Protein AF-A0A5E4CT84-F1 (afdb_monomer_lite)

Structure (mmCIF, N/CA/C/O backbone):
data_AF-A0A5E4CT84-F1
#
_entry.id   AF-A0A5E4CT84-F1
#
loop_
_atom_site.group_PDB
_atom_site.id
_atom_site.type_symbol
_atom_site.label_atom_id
_atom_site.label_alt_id
_atom_site.label_comp_id
_atom_site.label_asym_id
_atom_site.label_entity_id
_atom_site.label_seq_id
_atom_site.pdbx_PDB_ins_code
_atom_site.Cartn_x
_atom_site.Cartn_y
_atom_site.Cartn_z
_atom_site.occupancy
_atom_site.B_iso_or_equiv
_atom_site.auth_seq_id
_atom_site.auth_comp_id
_atom_site.auth_asym_id
_atom_site.auth_atom_id
_atom_site.pdbx_PDB_model_num
ATOM 1 N N . MET A 1 1 ? 24.741 56.368 -46.068 1.00 37.06 1 MET A N 1
ATOM 2 C CA . MET A 1 1 ? 25.484 55.626 -45.031 1.00 37.06 1 MET A CA 1
ATOM 3 C C . MET A 1 1 ? 24.526 55.387 -43.879 1.00 37.06 1 MET A C 1
ATOM 5 O O . MET A 1 1 ? 24.137 56.349 -43.237 1.00 37.06 1 MET A O 1
ATOM 9 N N . ALA A 1 2 ? 24.065 54.154 -43.694 1.00 32.97 2 ALA A N 1
ATOM 10 C CA . ALA A 1 2 ? 23.293 53.748 -42.524 1.00 32.97 2 ALA A CA 1
ATOM 11 C C . ALA A 1 2 ? 23.782 52.347 -42.152 1.00 32.97 2 ALA A C 1
ATOM 13 O O . ALA A 1 2 ? 23.598 51.405 -42.922 1.00 32.97 2 ALA A O 1
ATOM 14 N N . GLU A 1 3 ? 24.506 52.258 -41.038 1.00 32.47 3 GLU A N 1
ATOM 15 C CA . GLU A 1 3 ? 24.947 50.997 -40.448 1.00 32.47 3 GLU A CA 1
ATOM 16 C C . GLU A 1 3 ? 23.737 50.210 -39.935 1.00 32.47 3 GLU A C 1
ATOM 18 O O . GLU A 1 3 ? 22.874 50.744 -39.237 1.00 32.47 3 GLU A O 1
ATOM 23 N N . GLY A 1 4 ? 23.674 48.930 -40.302 1.00 33.00 4 GLY A N 1
ATOM 24 C CA . GLY A 1 4 ? 22.686 47.986 -39.798 1.00 33.00 4 GLY A CA 1
ATOM 25 C C . GLY A 1 4 ? 23.067 47.483 -38.408 1.00 33.00 4 GLY A C 1
ATOM 26 O O . GLY A 1 4 ? 24.111 46.861 -38.226 1.00 33.00 4 GLY A O 1
ATOM 27 N N . VAL A 1 5 ? 22.185 47.724 -37.440 1.00 38.66 5 VAL A N 1
ATOM 28 C CA . VAL A 1 5 ? 22.191 47.104 -36.107 1.00 38.66 5 VAL A CA 1
ATOM 29 C C . VAL A 1 5 ? 21.893 45.598 -36.248 1.00 38.66 5 VAL A C 1
ATOM 31 O O . VAL A 1 5 ? 20.966 45.242 -36.981 1.00 38.66 5 VAL A O 1
ATOM 34 N N . PRO A 1 6 ? 22.625 44.689 -35.570 1.00 38.59 6 PRO A N 1
ATOM 35 C CA . PRO A 1 6 ? 22.378 43.254 -35.676 1.00 38.59 6 PRO A CA 1
ATOM 36 C C . PRO A 1 6 ? 21.095 42.842 -34.926 1.00 38.59 6 PRO A C 1
ATOM 38 O O . PRO A 1 6 ? 20.733 43.462 -33.920 1.00 38.59 6 PRO A O 1
ATOM 41 N N . PRO A 1 7 ? 20.397 41.781 -35.373 1.00 35.50 7 PRO A N 1
ATOM 42 C CA . PRO A 1 7 ? 19.149 41.348 -34.758 1.00 35.50 7 PRO A CA 1
ATOM 43 C C . PRO A 1 7 ? 19.402 40.793 -33.349 1.00 35.50 7 PRO A C 1
ATOM 45 O O . PRO A 1 7 ? 20.220 39.896 -33.143 1.00 35.50 7 PRO A O 1
ATOM 48 N N . SER A 1 8 ? 18.681 41.331 -32.364 1.00 39.00 8 SER A N 1
ATOM 49 C CA . SER A 1 8 ? 18.708 40.854 -30.977 1.00 39.00 8 SER A CA 1
ATOM 50 C C . SER A 1 8 ? 18.144 39.426 -30.856 1.00 39.00 8 SER A C 1
ATOM 52 O O . SER A 1 8 ? 17.145 39.107 -31.505 1.00 39.00 8 SER A O 1
ATOM 54 N N . PRO A 1 9 ? 18.706 38.566 -29.982 1.00 40.72 9 PRO A N 1
ATOM 55 C CA . PRO A 1 9 ? 18.297 37.172 -29.838 1.00 40.72 9 PRO A CA 1
ATOM 56 C C . PRO A 1 9 ? 17.017 37.076 -28.994 1.00 40.72 9 PRO A C 1
ATOM 58 O O . PRO A 1 9 ? 17.046 36.815 -27.792 1.00 40.72 9 PRO A O 1
ATOM 61 N N . ALA A 1 10 ? 15.862 37.324 -29.609 1.00 39.03 10 ALA A N 1
ATOM 62 C CA . ALA A 1 10 ? 14.562 37.194 -28.947 1.00 39.03 10 ALA A CA 1
ATOM 63 C C . ALA A 1 10 ? 14.101 35.726 -28.801 1.00 39.03 10 ALA A C 1
ATOM 65 O O . ALA A 1 10 ? 13.316 35.425 -27.907 1.00 39.03 10 ALA A O 1
ATOM 66 N N . GLY A 1 11 ? 14.637 34.803 -29.611 1.00 47.38 11 GLY A N 1
ATOM 67 C CA . GLY A 1 11 ? 14.237 33.388 -29.614 1.00 47.38 11 GLY A CA 1
ATOM 68 C C . GLY A 1 11 ? 14.749 32.545 -28.436 1.00 47.38 11 GLY A C 1
ATOM 69 O O . GLY A 1 11 ? 14.118 31.554 -28.083 1.00 47.38 11 GLY A O 1
ATOM 70 N N . SER A 1 12 ? 15.851 32.930 -27.778 1.00 50.84 12 SER A N 1
ATOM 71 C CA . SER A 1 12 ? 16.437 32.116 -26.694 1.00 50.84 12 SER A CA 1
ATOM 72 C C . SER A 1 12 ? 15.731 32.288 -25.346 1.00 50.84 12 SER A C 1
ATOM 74 O O . SER A 1 12 ? 15.688 31.356 -24.546 1.00 50.84 12 SER A O 1
ATOM 76 N N . ARG A 1 13 ? 15.131 33.461 -25.086 1.00 55.38 13 ARG A N 1
ATOM 77 C CA . ARG A 1 13 ? 14.502 33.773 -23.789 1.00 55.38 13 ARG A CA 1
ATOM 78 C C . ARG A 1 13 ? 13.255 32.933 -23.509 1.00 55.38 13 ARG A C 1
ATOM 80 O O . ARG A 1 13 ? 13.101 32.458 -22.388 1.00 55.38 13 ARG A O 1
ATOM 87 N N . GLY A 1 14 ? 12.412 32.702 -24.517 1.00 61.62 14 GLY A N 1
ATOM 88 C CA . GLY A 1 14 ? 11.228 31.845 -24.377 1.00 61.62 14 GLY A CA 1
ATOM 89 C C . GLY A 1 14 ? 11.595 30.379 -24.140 1.00 61.62 14 GLY A C 1
ATOM 90 O O . GLY A 1 14 ? 11.005 29.719 -23.288 1.00 61.62 14 GLY A O 1
ATOM 91 N N . LEU A 1 15 ? 12.640 29.901 -24.823 1.00 67.75 15 LEU A N 1
ATOM 92 C CA . LEU A 1 15 ? 13.122 28.533 -24.674 1.00 67.75 15 LEU A CA 1
ATOM 93 C C . LEU A 1 15 ? 13.698 28.271 -23.277 1.00 67.75 15 LEU A C 1
ATOM 95 O O . LEU A 1 15 ? 13.373 27.270 -22.644 1.00 67.75 15 LEU A O 1
ATOM 99 N N . HIS A 1 16 ? 14.521 29.192 -22.770 1.00 77.06 16 HIS A N 1
ATOM 100 C CA . HIS A 1 16 ? 15.107 29.063 -21.436 1.00 77.06 16 HIS A CA 1
ATOM 101 C C . HIS A 1 16 ? 14.031 29.102 -20.347 1.00 77.06 16 HIS A C 1
ATOM 103 O O . HIS A 1 16 ? 14.096 28.314 -19.409 1.00 77.06 16 HIS A O 1
ATOM 109 N N . SER A 1 17 ? 13.022 29.968 -20.498 1.00 75.56 17 SER A N 1
ATOM 110 C CA . SER A 1 17 ? 11.881 30.032 -19.579 1.00 75.56 17 SER A CA 1
ATOM 111 C C . SER A 1 17 ? 11.104 28.714 -19.537 1.00 75.56 17 SER A C 1
ATOM 113 O O . SER A 1 17 ? 10.746 28.261 -18.455 1.00 75.56 17 SER A O 1
ATOM 115 N N . GLY A 1 18 ? 10.884 28.072 -20.690 1.00 72.75 18 GLY A N 1
ATOM 116 C CA . GLY A 1 18 ? 10.212 26.771 -20.756 1.00 72.75 18 GLY A CA 1
ATOM 117 C C . GLY A 1 18 ? 11.003 25.652 -20.073 1.00 72.75 18 GLY A C 1
ATOM 118 O O . GLY A 1 18 ? 10.427 24.833 -19.367 1.00 72.75 18 GLY A O 1
ATOM 119 N N . ILE A 1 19 ? 12.331 25.650 -20.216 1.00 76.19 19 ILE A N 1
ATOM 120 C CA . ILE A 1 19 ? 13.208 24.654 -19.578 1.00 76.19 19 ILE A CA 1
ATOM 121 C C . ILE A 1 19 ? 13.290 24.873 -18.064 1.00 76.19 19 ILE A C 1
ATOM 123 O O . ILE A 1 19 ? 13.309 23.907 -17.310 1.00 76.19 19 ILE A O 1
ATOM 127 N N . ILE A 1 20 ? 13.325 26.128 -17.609 1.00 76.81 20 ILE A N 1
ATOM 128 C CA . ILE A 1 20 ? 13.288 26.478 -16.182 1.00 76.81 20 ILE A CA 1
ATOM 129 C C . ILE A 1 20 ? 11.984 25.992 -15.553 1.00 76.81 20 ILE A C 1
ATOM 131 O O . ILE A 1 20 ? 12.024 25.334 -14.517 1.00 76.81 20 ILE A O 1
ATOM 135 N N . GLN A 1 21 ? 10.848 26.268 -16.198 1.00 70.31 21 GLN A N 1
ATOM 136 C CA . GLN A 1 21 ? 9.551 25.801 -15.719 1.00 70.31 21 GLN A CA 1
ATOM 137 C C . GLN A 1 21 ? 9.505 24.271 -15.686 1.00 70.31 21 GLN A C 1
ATOM 139 O O . GLN A 1 21 ? 9.167 23.693 -14.659 1.00 70.31 21 GLN A O 1
ATOM 144 N N . TRP A 1 22 ? 9.974 23.612 -16.750 1.00 74.81 22 TRP A N 1
ATOM 145 C CA . TRP A 1 22 ? 10.097 22.158 -16.784 1.00 74.81 22 TRP A CA 1
ATOM 146 C C . TRP A 1 22 ? 10.982 21.631 -15.646 1.00 74.81 22 TRP A C 1
ATOM 148 O O . TRP A 1 22 ? 10.599 20.675 -14.989 1.00 74.81 22 TRP A O 1
ATOM 158 N N . LEU A 1 23 ? 12.117 22.261 -15.332 1.00 72.75 23 LEU A N 1
ATOM 159 C CA . LEU A 1 23 ? 12.979 21.854 -14.216 1.00 72.75 23 LEU A CA 1
ATOM 160 C C . LEU A 1 23 ? 12.292 21.982 -12.849 1.00 72.75 23 LEU A C 1
ATOM 162 O O . LEU A 1 23 ? 12.477 21.111 -12.007 1.00 72.75 23 LEU A O 1
ATOM 166 N N . VAL A 1 24 ? 11.505 23.036 -12.624 1.00 70.12 24 VAL A N 1
ATOM 167 C CA . VAL A 1 24 ? 10.725 23.226 -11.386 1.00 70.12 24 VAL A CA 1
ATOM 168 C C . VAL A 1 24 ? 9.592 22.202 -11.286 1.00 70.12 24 VAL A C 1
ATOM 170 O O . VAL A 1 24 ? 9.347 21.624 -10.225 1.00 70.12 24 VAL A O 1
ATOM 173 N N . ASP A 1 25 ? 8.926 21.936 -12.407 1.00 61.50 25 ASP A N 1
ATOM 174 C CA . ASP A 1 25 ? 7.827 20.978 -12.483 1.00 61.50 25 ASP A CA 1
ATOM 175 C C . ASP A 1 25 ? 8.327 19.541 -12.351 1.00 61.50 25 ASP A C 1
ATOM 177 O O . ASP A 1 25 ? 7.625 18.699 -11.793 1.00 61.50 25 ASP A O 1
ATOM 181 N N . ASN A 1 26 ? 9.548 19.276 -12.825 1.00 58.38 26 ASN A N 1
ATOM 182 C CA . ASN A 1 26 ? 10.140 17.950 -12.887 1.00 58.38 26 ASN A CA 1
ATOM 183 C C . ASN A 1 26 ? 11.143 17.687 -11.760 1.00 58.38 26 ASN A C 1
ATOM 185 O O . ASN A 1 26 ? 11.527 16.547 -11.611 1.00 58.38 26 ASN A O 1
ATOM 189 N N . PHE A 1 27 ? 11.606 18.644 -10.954 1.00 64.19 27 PHE A N 1
ATOM 190 C CA . PHE A 1 27 ? 12.626 18.351 -9.935 1.00 64.19 27 PHE A CA 1
ATOM 191 C C . PHE A 1 27 ? 12.389 19.079 -8.610 1.00 64.19 27 PHE A C 1
ATOM 193 O O . PHE A 1 27 ? 11.953 20.224 -8.581 1.00 64.19 27 PHE A O 1
ATOM 200 N N . CYS A 1 28 ? 12.680 18.416 -7.484 1.00 60.31 28 CYS A N 1
ATOM 201 C CA . CYS A 1 28 ? 12.609 19.022 -6.149 1.00 60.31 28 CYS A CA 1
ATOM 202 C C . CYS A 1 28 ? 13.817 18.682 -5.266 1.00 60.31 28 CYS A C 1
ATOM 204 O O . CYS A 1 28 ? 14.512 17.683 -5.485 1.00 60.31 28 CYS A O 1
ATOM 206 N N . ILE A 1 29 ? 14.045 19.527 -4.252 1.00 59.03 29 ILE A N 1
ATOM 207 C CA . ILE A 1 29 ? 15.127 19.379 -3.275 1.00 59.03 29 ILE A CA 1
ATOM 208 C C . ILE A 1 29 ? 14.735 18.363 -2.184 1.00 59.03 29 ILE A C 1
ATOM 210 O O . ILE A 1 29 ? 13.648 18.446 -1.622 1.00 59.03 29 ILE A O 1
ATOM 214 N N . CYS A 1 30 ? 15.602 17.387 -1.890 1.00 48.09 30 CYS A N 1
ATOM 215 C CA . CYS A 1 30 ? 15.433 16.352 -0.862 1.00 48.09 30 CYS A CA 1
ATOM 216 C C . CYS A 1 30 ? 16.783 16.021 -0.206 1.00 48.09 30 CYS A C 1
ATOM 218 O O . CYS A 1 30 ? 17.771 15.773 -0.899 1.00 48.09 30 CYS A O 1
ATOM 220 N N . GLU A 1 31 ? 16.807 15.957 1.122 1.00 44.06 31 GLU A N 1
ATOM 221 C CA . GLU A 1 31 ? 18.008 15.697 1.920 1.00 44.06 31 GLU A CA 1
ATOM 222 C C . GLU A 1 31 ? 18.462 14.223 1.819 1.00 44.06 31 GLU A C 1
ATOM 224 O O . GLU A 1 31 ? 17.640 13.302 1.835 1.00 44.06 31 GLU A O 1
ATOM 229 N N . GLY A 1 32 ? 19.774 13.984 1.682 1.00 47.12 32 GLY A N 1
ATOM 230 C CA . GLY A 1 32 ? 20.372 12.638 1.679 1.00 47.12 32 GLY A CA 1
ATOM 231 C C . GLY A 1 32 ? 20.388 11.876 0.341 1.00 47.12 32 GLY A C 1
ATOM 232 O O . GLY A 1 32 ? 20.741 10.697 0.326 1.00 47.12 32 GLY A O 1
ATOM 233 N N . TYR A 1 33 ? 20.043 12.512 -0.786 1.00 46.78 33 TYR A N 1
ATOM 234 C CA . TYR A 1 33 ? 20.071 11.893 -2.121 1.00 46.78 33 TYR A CA 1
ATOM 235 C C . TYR A 1 33 ? 20.849 12.749 -3.131 1.00 46.78 33 TYR A C 1
ATOM 237 O O . TYR A 1 33 ? 20.709 13.970 -3.146 1.00 46.78 33 TYR A O 1
ATOM 245 N N . SER A 1 34 ? 21.621 12.109 -4.018 1.00 54.16 34 SER A N 1
ATOM 246 C CA . SER A 1 34 ? 22.357 12.775 -5.101 1.00 54.16 34 SER A CA 1
ATOM 247 C C . SER A 1 34 ? 22.000 12.187 -6.466 1.00 54.16 34 SER A C 1
ATOM 249 O O . SER A 1 34 ? 21.846 10.973 -6.614 1.00 54.16 34 SER A O 1
ATOM 251 N N . VAL A 1 35 ? 21.875 13.056 -7.473 1.00 57.69 35 VAL A N 1
ATOM 252 C CA . VAL A 1 35 ? 21.663 12.656 -8.867 1.00 57.69 35 VAL A CA 1
ATOM 253 C C . VAL A 1 35 ? 22.694 13.338 -9.766 1.00 57.69 35 VAL A C 1
ATOM 255 O O . VAL A 1 35 ? 22.880 14.552 -9.679 1.00 57.69 35 VAL A O 1
ATOM 258 N N . PRO A 1 36 ? 23.394 12.583 -10.632 1.00 61.78 36 PRO A N 1
ATOM 259 C CA . PRO A 1 36 ? 24.335 13.164 -11.582 1.00 61.78 36 PRO A CA 1
ATOM 260 C C . PRO A 1 36 ? 23.653 14.140 -12.552 1.00 61.78 36 PRO A C 1
ATOM 262 O O . PRO A 1 36 ? 22.633 13.808 -13.153 1.00 61.78 36 PRO A O 1
ATOM 265 N N . CYS A 1 37 ? 24.264 15.304 -12.805 1.00 65.19 37 CYS A N 1
ATOM 266 C CA . CYS A 1 37 ? 23.753 16.273 -13.789 1.00 65.19 37 CYS A CA 1
ATOM 267 C C . CYS A 1 37 ? 23.593 15.686 -15.203 1.00 65.19 37 CYS A C 1
ATOM 269 O O . CYS A 1 37 ? 22.741 16.145 -15.957 1.00 65.19 37 CYS A O 1
ATOM 271 N N . CYS A 1 38 ? 24.391 14.676 -15.570 1.00 63.44 38 CYS A N 1
ATOM 272 C CA . CYS A 1 38 ? 24.237 13.979 -16.847 1.00 63.44 38 CYS A CA 1
ATOM 273 C C . CYS A 1 38 ? 22.905 13.227 -16.934 1.00 63.44 38 CYS A C 1
ATOM 275 O O . CYS A 1 38 ? 22.273 13.258 -17.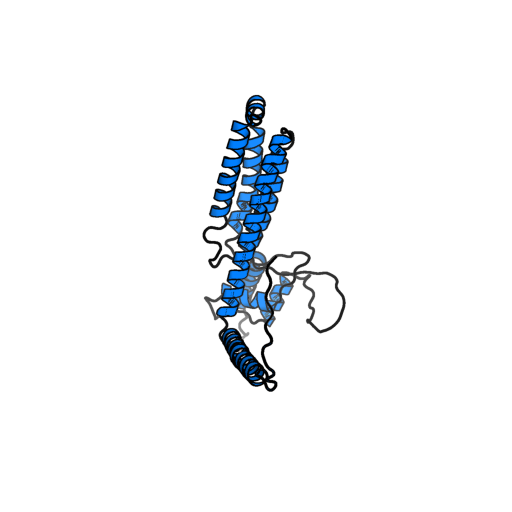981 1.00 63.44 38 CYS A O 1
ATOM 277 N N . LEU A 1 39 ? 22.439 12.646 -15.825 1.00 59.97 39 LEU A N 1
ATOM 278 C CA . LEU A 1 39 ? 21.169 11.931 -15.777 1.00 59.97 39 LEU A CA 1
ATOM 279 C C . LEU A 1 39 ? 19.987 12.901 -15.906 1.00 59.97 39 LEU A C 1
ATOM 281 O O . LEU A 1 39 ? 19.057 12.636 -16.654 1.00 59.97 39 LEU A O 1
ATOM 285 N N . MET A 1 40 ? 20.050 14.070 -15.256 1.00 69.69 40 MET A N 1
ATOM 286 C CA . MET A 1 40 ? 19.037 15.122 -15.451 1.00 69.69 40 MET A CA 1
ATOM 287 C C . MET A 1 40 ? 18.970 15.598 -16.908 1.00 69.69 40 MET A C 1
ATOM 289 O O . MET A 1 40 ? 17.891 15.907 -17.406 1.00 69.69 40 MET A O 1
ATOM 293 N N . TYR A 1 41 ? 20.120 15.666 -17.588 1.00 72.62 41 TYR A N 1
ATOM 294 C CA . TYR A 1 41 ? 20.177 16.053 -18.995 1.00 72.62 41 TYR A CA 1
ATOM 295 C C . TYR A 1 41 ? 19.613 14.970 -19.922 1.00 72.62 41 TYR A C 1
ATOM 297 O O . TYR A 1 41 ? 18.893 15.299 -20.859 1.00 72.62 41 TYR A O 1
ATOM 305 N N . GLU A 1 42 ? 19.888 13.694 -19.650 1.00 67.44 42 GLU A N 1
ATOM 306 C CA . GLU A 1 42 ? 19.297 12.564 -20.383 1.00 67.44 42 GLU A CA 1
ATOM 307 C C . GLU A 1 42 ? 17.763 12.592 -20.295 1.00 67.44 42 GLU A C 1
ATOM 309 O O . GLU A 1 42 ? 17.093 12.564 -21.323 1.00 67.44 42 GLU A O 1
ATOM 314 N N . ILE A 1 43 ? 17.218 12.792 -19.091 1.00 65.50 43 ILE A N 1
ATOM 315 C CA . ILE A 1 43 ? 15.770 12.916 -18.849 1.00 65.50 43 ILE A CA 1
ATOM 316 C C . ILE A 1 43 ? 15.168 14.105 -19.615 1.00 65.50 43 ILE A C 1
ATOM 318 O O . ILE A 1 43 ? 14.097 13.998 -20.217 1.00 65.50 43 ILE A O 1
ATOM 322 N N . TYR A 1 44 ? 15.863 15.244 -19.632 1.00 73.75 44 TYR A N 1
ATOM 323 C CA . TYR A 1 44 ? 15.453 16.419 -20.405 1.00 73.75 44 TYR A CA 1
ATOM 324 C C . TYR A 1 44 ? 15.389 16.129 -21.911 1.00 73.75 44 TYR A C 1
ATOM 326 O O . TYR A 1 44 ? 14.413 16.489 -22.570 1.00 73.75 44 TYR A O 1
ATOM 334 N N . VAL A 1 45 ? 16.404 15.455 -22.458 1.00 73.38 45 VAL A N 1
ATOM 335 C CA . VAL A 1 45 ? 16.464 15.105 -23.885 1.00 73.38 45 VAL A CA 1
ATOM 336 C C . VAL A 1 45 ? 15.370 14.102 -24.258 1.00 73.38 45 VAL A C 1
ATOM 338 O O . VAL A 1 45 ? 14.751 14.255 -25.310 1.00 73.38 45 VAL A O 1
ATOM 341 N N . GLU A 1 46 ? 15.092 13.121 -23.397 1.00 67.38 46 GLU A N 1
ATOM 342 C CA . GLU A 1 46 ? 14.019 12.141 -23.605 1.00 67.38 46 GLU A CA 1
ATOM 343 C C . GLU A 1 46 ? 12.629 12.795 -23.556 1.00 67.38 46 GLU A C 1
ATOM 345 O O . GLU A 1 46 ? 11.792 12.538 -24.423 1.00 67.38 46 GLU A O 1
ATOM 350 N N . THR A 1 47 ? 12.398 13.709 -22.609 1.00 63.81 47 THR A N 1
ATOM 351 C CA . THR A 1 47 ? 11.085 14.348 -22.408 1.00 63.81 47 THR A CA 1
ATOM 352 C C . THR A 1 47 ? 10.787 15.432 -23.450 1.00 63.81 47 THR A C 1
ATOM 354 O O . THR A 1 47 ? 9.648 15.596 -23.883 1.00 63.81 47 THR A O 1
ATOM 357 N N . CYS A 1 48 ? 11.804 16.169 -23.907 1.00 62.81 48 CYS A N 1
ATOM 358 C CA . CYS A 1 48 ? 11.666 17.211 -24.933 1.00 62.81 48 CYS A CA 1
ATOM 359 C C . CYS A 1 48 ? 11.950 16.707 -26.366 1.00 62.81 48 CYS A C 1
ATOM 361 O O . CYS A 1 48 ? 12.039 17.506 -27.304 1.00 62.81 48 CYS A O 1
ATOM 363 N N . GLY A 1 49 ? 12.091 15.389 -26.553 1.00 52.69 49 GLY A N 1
ATOM 364 C CA . GLY A 1 49 ? 12.628 14.739 -27.754 1.00 52.69 49 GLY A CA 1
ATOM 365 C C . GLY A 1 49 ? 11.838 14.898 -29.060 1.00 52.69 49 GLY A C 1
ATOM 366 O O . GLY A 1 49 ? 12.339 14.495 -30.106 1.00 52.69 49 GLY A O 1
ATOM 367 N N . GLN A 1 50 ? 10.648 15.508 -29.054 1.00 49.72 50 GLN A N 1
ATOM 368 C CA . GLN A 1 50 ? 9.864 15.691 -30.284 1.00 49.72 50 GLN A CA 1
ATOM 369 C C . GLN A 1 50 ? 10.287 16.901 -31.140 1.00 49.72 50 GLN A C 1
ATOM 371 O O . GLN A 1 50 ? 9.964 16.930 -32.322 1.00 49.72 50 GLN A O 1
ATOM 376 N N . ASN A 1 51 ? 11.056 17.862 -30.604 1.00 51.62 51 ASN A N 1
ATOM 377 C CA . ASN A 1 51 ? 11.505 19.056 -31.342 1.00 51.62 51 ASN A CA 1
ATOM 378 C C . ASN A 1 51 ? 13.025 19.269 -31.221 1.00 51.62 51 ASN A C 1
ATOM 380 O O . ASN A 1 51 ? 13.507 20.051 -30.400 1.00 51.62 51 ASN A O 1
ATOM 384 N N . SER A 1 52 ? 13.799 18.596 -32.074 1.00 54.62 52 SER A N 1
ATOM 385 C CA . SER A 1 52 ? 15.275 18.590 -32.057 1.00 54.62 52 SER A CA 1
ATOM 386 C C . SER A 1 52 ? 15.925 19.969 -32.267 1.00 54.62 52 SER A C 1
ATOM 388 O O . SER A 1 52 ? 17.078 20.165 -31.896 1.00 54.62 52 SER A O 1
ATOM 390 N N . GLN A 1 53 ? 15.204 20.939 -32.842 1.00 56.38 53 GLN A N 1
ATOM 391 C CA . GLN A 1 53 ? 15.712 22.291 -33.123 1.00 56.38 53 GLN A CA 1
ATOM 392 C C . GLN A 1 53 ? 15.777 23.219 -31.896 1.00 56.38 53 GLN A C 1
ATOM 394 O O . GLN A 1 53 ? 16.430 24.256 -31.966 1.00 56.38 53 GLN A O 1
ATOM 399 N N . ASN A 1 54 ? 15.158 22.842 -30.771 1.00 59.62 54 ASN A N 1
ATOM 400 C CA . ASN A 1 54 ? 15.018 23.692 -29.583 1.00 59.62 54 ASN A CA 1
ATOM 401 C C . ASN A 1 54 ? 15.702 23.105 -28.332 1.00 59.62 54 ASN A C 1
ATOM 403 O O . ASN A 1 54 ? 15.347 23.451 -27.211 1.00 59.62 54 ASN A O 1
ATOM 407 N N . GLN A 1 55 ? 16.672 22.203 -28.479 1.00 67.75 55 GLN A N 1
ATOM 408 C CA . GLN A 1 55 ? 17.357 21.613 -27.325 1.00 67.75 55 GLN A CA 1
ATOM 409 C C . GLN A 1 55 ? 18.585 22.430 -26.920 1.00 67.75 55 GLN A C 1
ATOM 411 O O . GLN A 1 55 ? 19.409 22.811 -27.753 1.00 67.75 55 GLN A O 1
ATOM 416 N N . VAL A 1 56 ? 18.733 22.685 -25.620 1.00 78.12 56 VAL A N 1
ATOM 417 C CA . VAL A 1 56 ? 19.944 23.324 -25.092 1.00 78.12 56 VAL A CA 1
ATOM 418 C C . VAL A 1 56 ? 21.073 22.304 -24.949 1.00 78.12 56 VAL A C 1
ATOM 420 O O . VAL A 1 56 ? 20.856 21.127 -24.659 1.00 78.12 56 VAL A O 1
ATOM 423 N N . ASN A 1 57 ? 22.312 22.757 -25.136 1.00 80.75 57 ASN A N 1
ATOM 424 C CA . ASN A 1 57 ? 23.484 21.909 -24.917 1.00 80.75 57 ASN A CA 1
ATOM 425 C C . ASN A 1 57 ? 23.665 21.573 -23.414 1.00 80.75 57 ASN A C 1
ATOM 427 O O . ASN A 1 57 ? 23.157 22.309 -22.558 1.00 80.75 57 ASN A O 1
ATOM 431 N N . PRO A 1 58 ? 24.432 20.520 -23.062 1.00 75.69 58 PRO A N 1
ATOM 432 C CA . PRO A 1 58 ? 24.595 20.091 -21.668 1.00 75.69 58 PRO A CA 1
ATOM 433 C C . PRO A 1 58 ? 25.149 21.185 -20.744 1.00 75.69 58 PRO A C 1
ATOM 435 O O . PRO A 1 58 ? 24.768 21.293 -19.579 1.00 75.69 58 PRO A O 1
ATOM 438 N N . ALA A 1 59 ? 26.048 22.031 -21.259 1.00 76.81 59 ALA A N 1
ATOM 439 C CA . ALA A 1 59 ? 26.661 23.107 -20.485 1.00 76.81 59 ALA A CA 1
ATOM 440 C C . ALA A 1 59 ? 25.655 24.219 -20.144 1.00 76.81 59 ALA A C 1
ATOM 442 O O . ALA A 1 59 ? 25.681 24.772 -19.046 1.00 76.81 59 ALA A O 1
ATOM 443 N N . MET A 1 60 ? 24.763 24.545 -21.077 1.00 78.88 60 MET A N 1
ATOM 444 C CA . MET A 1 60 ? 23.693 25.520 -20.902 1.00 78.88 60 MET A CA 1
ATOM 445 C C . MET A 1 60 ? 22.587 24.966 -20.006 1.00 78.88 60 MET A C 1
ATOM 447 O O . MET A 1 60 ? 22.139 25.672 -19.107 1.00 78.88 60 MET A O 1
ATOM 451 N N . PHE A 1 61 ? 22.232 23.690 -20.164 1.00 81.56 61 PHE A N 1
ATOM 452 C CA . PHE A 1 61 ? 21.330 22.995 -19.249 1.00 81.56 61 PHE A CA 1
ATOM 453 C C . PHE A 1 61 ? 21.843 23.048 -17.804 1.00 81.56 61 PHE A C 1
ATOM 455 O O . PHE A 1 61 ? 21.123 23.474 -16.907 1.00 81.56 61 PHE A O 1
ATOM 462 N N . GLY A 1 62 ? 23.126 22.740 -17.581 1.00 76.19 62 GLY A N 1
ATOM 463 C CA . GLY A 1 62 ? 23.743 22.839 -16.255 1.00 76.19 62 GLY A CA 1
ATOM 464 C C . GLY A 1 62 ? 23.703 24.250 -15.652 1.00 76.19 62 GLY A C 1
ATOM 465 O O . GLY A 1 62 ? 23.602 24.388 -14.435 1.00 76.19 62 GLY A O 1
ATOM 466 N N . LYS A 1 63 ? 23.738 25.309 -16.476 1.00 79.62 63 LYS A N 1
ATOM 467 C CA . LYS A 1 63 ? 23.545 26.695 -16.006 1.00 79.62 63 LYS A CA 1
ATOM 468 C C . LYS A 1 63 ? 22.101 26.963 -15.579 1.00 79.62 63 LYS A C 1
ATOM 470 O O . LYS A 1 63 ? 21.901 27.634 -14.575 1.00 79.62 63 LYS A O 1
ATOM 475 N N . LEU A 1 64 ? 21.117 26.436 -16.309 1.00 80.75 64 LEU A N 1
ATOM 476 C CA . LEU A 1 64 ? 19.698 26.567 -15.959 1.00 80.75 64 LEU A CA 1
ATOM 477 C C . LEU A 1 64 ? 19.361 25.788 -14.681 1.00 80.75 64 LEU A C 1
ATOM 479 O O . LEU A 1 64 ? 18.665 26.310 -13.820 1.00 80.75 64 LEU A O 1
ATOM 483 N N . VAL A 1 65 ? 19.938 24.597 -14.496 1.00 76.19 65 VAL A N 1
ATOM 484 C CA . VAL A 1 65 ? 19.808 23.813 -13.256 1.00 76.19 65 VAL A CA 1
ATOM 485 C C . VAL A 1 65 ? 20.317 24.597 -12.043 1.00 76.19 65 VAL A C 1
ATOM 487 O O . VAL A 1 65 ? 19.632 24.650 -11.031 1.00 76.19 65 VAL A O 1
ATOM 490 N N . ARG A 1 66 ? 21.466 25.280 -12.150 1.00 74.69 66 ARG A N 1
ATOM 491 C CA . ARG A 1 66 ? 21.974 26.148 -11.067 1.00 74.69 66 ARG A CA 1
ATOM 492 C C . ARG A 1 66 ? 21.128 27.395 -10.827 1.00 74.69 66 ARG A C 1
ATOM 494 O O . ARG A 1 66 ? 21.185 27.957 -9.744 1.00 74.69 66 ARG A O 1
ATOM 501 N N . LEU A 1 67 ? 20.388 27.851 -11.834 1.00 78.38 67 LEU A N 1
ATOM 502 C CA . LEU A 1 67 ? 19.473 28.977 -11.679 1.00 78.38 67 LEU A CA 1
ATOM 503 C C . LEU A 1 67 ? 18.221 28.566 -10.890 1.00 78.38 67 LEU A C 1
ATOM 505 O O . LEU A 1 67 ? 17.734 29.348 -10.083 1.00 78.38 67 LEU A O 1
ATOM 509 N N . VAL A 1 68 ? 17.727 27.344 -11.114 1.00 72.88 68 VAL A N 1
ATOM 510 C CA . VAL A 1 68 ? 16.571 26.775 -10.399 1.00 72.88 68 VAL A CA 1
ATOM 511 C C . VAL A 1 68 ? 16.953 26.281 -9.002 1.00 72.88 68 VAL A C 1
ATOM 513 O O . VAL A 1 68 ? 16.169 26.399 -8.066 1.00 72.88 68 VAL A O 1
ATOM 516 N N . PHE A 1 69 ? 18.170 25.763 -8.849 1.00 73.19 69 PHE A N 1
ATOM 517 C CA . PHE A 1 69 ? 18.681 25.199 -7.604 1.00 73.19 69 PHE A CA 1
ATOM 518 C C . PHE A 1 69 ? 20.051 25.826 -7.267 1.00 73.19 69 PHE A C 1
ATOM 520 O O . PHE A 1 69 ? 21.097 25.217 -7.518 1.00 73.19 69 PHE A O 1
ATOM 527 N N . PRO A 1 70 ? 20.070 27.064 -6.743 1.00 65.56 70 PRO A N 1
ATOM 528 C CA . PRO A 1 70 ? 21.304 27.804 -6.464 1.00 65.56 70 PRO A CA 1
ATOM 529 C C . PRO A 1 70 ? 22.171 27.162 -5.373 1.00 65.56 70 PRO A C 1
ATOM 531 O O . PRO A 1 70 ? 23.389 27.336 -5.392 1.00 65.56 70 PRO A O 1
ATOM 534 N N . ASP A 1 71 ? 21.567 26.357 -4.496 1.00 57.75 71 ASP A N 1
ATOM 535 C CA . ASP A 1 71 ? 22.247 25.671 -3.390 1.00 57.75 71 ASP A CA 1
ATOM 536 C C . ASP A 1 71 ? 22.949 24.362 -3.815 1.00 57.75 71 ASP A C 1
ATOM 538 O O . ASP A 1 71 ? 23.535 23.664 -2.990 1.00 57.75 71 ASP A O 1
ATOM 542 N N . LEU A 1 72 ? 22.921 24.002 -5.107 1.00 61.28 72 LEU A N 1
ATOM 543 C CA . LEU A 1 72 ? 23.624 22.820 -5.620 1.00 61.28 72 LEU A CA 1
ATOM 544 C C . LEU A 1 72 ? 25.144 23.038 -5.641 1.00 61.28 72 LEU A C 1
ATOM 546 O O . LEU A 1 72 ? 25.691 23.714 -6.519 1.00 61.28 72 LEU A O 1
ATOM 550 N N . GLY A 1 73 ? 25.857 22.379 -4.729 1.00 54.34 73 GLY A N 1
ATOM 551 C CA . GLY A 1 73 ? 27.317 22.356 -4.728 1.00 54.34 73 GLY A CA 1
ATOM 552 C C . GLY A 1 73 ? 27.897 21.624 -5.947 1.00 54.34 73 GLY A C 1
ATOM 553 O O . GLY A 1 73 ? 27.627 20.449 -6.191 1.00 54.34 73 GLY A O 1
ATOM 554 N N . THR A 1 74 ? 28.777 22.274 -6.714 1.00 47.59 74 THR A N 1
ATOM 555 C CA . THR A 1 74 ? 29.579 21.581 -7.735 1.00 47.59 74 THR A CA 1
ATOM 556 C C . THR A 1 74 ? 30.706 20.775 -7.096 1.00 47.59 74 THR A C 1
ATOM 558 O O . THR A 1 74 ? 31.750 21.339 -6.773 1.00 47.59 74 THR A O 1
ATOM 561 N N . ARG A 1 75 ? 30.566 19.449 -6.992 1.00 49.81 75 ARG A N 1
ATOM 562 C CA . ARG A 1 75 ? 31.707 18.549 -6.740 1.00 49.81 75 ARG A CA 1
ATOM 563 C C . ARG A 1 75 ? 32.018 17.690 -7.965 1.00 49.81 75 ARG A C 1
ATOM 565 O O . ARG A 1 75 ? 31.141 17.057 -8.544 1.00 49.81 75 ARG A O 1
ATOM 572 N N . ARG A 1 76 ? 33.298 17.651 -8.355 1.00 43.81 76 ARG A N 1
ATOM 573 C CA . ARG A 1 76 ? 33.834 16.631 -9.268 1.00 43.81 76 ARG A CA 1
ATOM 574 C C . ARG A 1 76 ? 34.075 15.364 -8.446 1.00 43.81 76 ARG A C 1
ATOM 576 O O . ARG A 1 76 ? 34.837 15.410 -7.487 1.00 43.81 76 ARG A O 1
ATOM 583 N N . LEU A 1 77 ? 33.428 14.256 -8.804 1.00 38.59 77 LEU A N 1
ATOM 584 C CA . LEU A 1 77 ? 33.684 12.948 -8.192 1.00 38.59 77 LEU A CA 1
ATOM 585 C C . LEU A 1 77 ? 35.123 12.510 -8.519 1.00 38.59 77 LEU A C 1
ATOM 587 O O . LEU A 1 77 ? 35.425 12.154 -9.654 1.00 38.59 77 LEU A O 1
ATOM 591 N N . GLY A 1 78 ? 36.005 12.583 -7.521 1.00 38.00 78 GLY A N 1
ATOM 592 C CA . GLY A 1 78 ? 37.391 12.115 -7.555 1.00 38.00 78 GLY A CA 1
ATOM 593 C C . GLY A 1 78 ? 37.727 11.315 -6.291 1.00 38.00 78 GLY A C 1
ATOM 594 O O . GLY A 1 78 ? 37.116 11.491 -5.239 1.00 38.00 78 GLY A O 1
ATOM 595 N N . THR A 1 79 ? 38.674 10.388 -6.412 1.00 36.84 79 THR A N 1
ATOM 596 C CA . THR A 1 79 ? 38.947 9.300 -5.462 1.00 36.84 79 THR A CA 1
ATOM 597 C C . THR A 1 79 ? 39.694 9.752 -4.193 1.00 36.84 79 THR A C 1
ATOM 599 O O . THR A 1 79 ? 40.912 9.624 -4.144 1.00 36.84 79 THR A O 1
ATOM 602 N N . ARG A 1 80 ? 39.001 10.253 -3.153 1.00 35.97 80 ARG A N 1
ATOM 603 C CA . ARG A 1 80 ? 39.362 10.111 -1.711 1.00 35.97 80 ARG A CA 1
ATOM 604 C C . ARG A 1 80 ? 38.445 10.937 -0.788 1.00 35.97 80 ARG A C 1
ATOM 606 O O . ARG A 1 80 ? 38.387 12.147 -0.938 1.00 35.97 80 ARG A O 1
ATOM 613 N N . GLY A 1 81 ? 37.893 10.284 0.243 1.00 35.97 81 GLY A N 1
ATOM 614 C CA . GLY A 1 81 ? 37.766 10.828 1.609 1.00 35.97 81 GLY A CA 1
ATOM 615 C C . GLY A 1 81 ? 36.595 11.766 1.968 1.00 35.97 81 GLY A C 1
ATOM 616 O O . GLY A 1 81 ? 36.450 12.838 1.401 1.00 35.97 81 GLY A O 1
ATOM 617 N N . SER A 1 82 ? 35.880 11.375 3.034 1.00 28.30 82 SER A N 1
ATOM 618 C CA . SER A 1 82 ? 35.000 12.137 3.955 1.00 28.30 82 SER A CA 1
ATOM 619 C C . SER A 1 82 ? 33.657 12.707 3.462 1.00 28.30 82 SER A C 1
ATOM 621 O O . SER A 1 82 ? 33.579 13.505 2.533 1.00 28.30 82 SER A O 1
ATOM 623 N N . ALA A 1 83 ? 32.600 12.302 4.174 1.00 43.56 83 ALA A N 1
ATOM 624 C CA . ALA A 1 83 ? 31.216 12.749 4.059 1.00 43.56 83 ALA A CA 1
ATOM 625 C C . ALA A 1 83 ? 30.958 14.120 4.720 1.00 43.56 83 ALA A C 1
ATOM 627 O O . ALA A 1 83 ? 31.499 14.385 5.789 1.00 43.56 83 ALA A O 1
ATOM 628 N N . SER A 1 84 ? 30.089 14.929 4.102 1.00 32.53 84 SER A N 1
ATOM 629 C CA . SER A 1 84 ? 29.051 15.782 4.722 1.00 32.53 84 SER A CA 1
ATOM 630 C C . SER A 1 84 ? 28.311 16.539 3.601 1.00 32.53 84 SER A C 1
ATOM 632 O O . SER A 1 84 ? 28.955 17.094 2.702 1.00 32.53 84 SER A O 1
ATOM 634 N N . GLU A 1 85 ? 26.984 16.353 3.647 1.00 44.53 85 GLU A N 1
ATOM 635 C CA . GLU A 1 85 ? 25.830 17.220 3.328 1.00 44.53 85 GLU A CA 1
ATOM 636 C C . GLU A 1 85 ? 25.774 18.056 2.021 1.00 44.53 85 GLU A C 1
ATOM 638 O O . GLU A 1 85 ? 26.782 18.377 1.395 1.00 44.53 85 GLU A O 1
ATOM 643 N N . ASP A 1 86 ? 24.525 18.329 1.609 1.00 33.09 86 ASP A N 1
ATOM 644 C CA . ASP A 1 86 ? 24.030 19.162 0.488 1.00 33.09 86 ASP A CA 1
ATOM 645 C C . ASP A 1 86 ? 23.719 18.485 -0.887 1.00 33.09 86 ASP A C 1
ATOM 647 O O . ASP A 1 86 ? 24.584 18.295 -1.741 1.00 33.09 86 ASP A O 1
ATOM 651 N N . ALA A 1 87 ? 22.433 18.083 -1.030 1.00 34.34 87 ALA A N 1
ATOM 652 C CA . ALA A 1 87 ? 21.439 18.144 -2.149 1.00 34.34 87 ALA A CA 1
ATOM 653 C C . ALA A 1 87 ? 21.878 18.367 -3.644 1.00 34.34 87 ALA A C 1
ATOM 655 O O . ALA A 1 87 ? 22.832 19.092 -3.876 1.00 34.34 87 ALA A O 1
ATOM 656 N N . VAL A 1 88 ? 21.231 17.929 -4.766 1.00 51.28 88 VAL A N 1
ATOM 657 C CA . VAL A 1 88 ? 19.886 17.366 -5.115 1.00 51.28 88 VAL A CA 1
ATOM 658 C C . VAL A 1 88 ? 19.709 17.000 -6.620 1.00 51.28 88 VAL A C 1
ATOM 660 O O . VAL A 1 88 ? 20.431 17.553 -7.446 1.00 51.28 88 VAL A O 1
ATOM 663 N N . ALA A 1 89 ? 18.713 16.135 -6.961 1.00 39.94 89 ALA A N 1
ATOM 664 C CA . ALA A 1 89 ? 17.648 16.297 -8.007 1.00 39.94 89 ALA A CA 1
ATOM 665 C C . ALA A 1 89 ? 16.845 14.993 -8.291 1.00 39.94 89 ALA A C 1
ATOM 667 O O . ALA A 1 89 ? 17.449 13.976 -8.581 1.00 39.94 89 ALA A O 1
ATOM 668 N N . PHE A 1 90 ? 15.500 14.986 -8.293 1.00 45.22 90 PHE A N 1
ATOM 669 C CA . PHE A 1 90 ? 14.672 13.845 -8.765 1.00 45.22 90 PHE A CA 1
ATOM 670 C C . PHE A 1 90 ? 13.587 14.256 -9.758 1.00 45.22 90 PHE A C 1
ATOM 672 O O . PHE A 1 90 ? 12.829 15.151 -9.427 1.00 45.22 90 PHE A O 1
ATOM 679 N N . GLU A 1 91 ? 13.457 13.528 -10.871 1.00 38.34 91 GLU A N 1
ATOM 680 C CA . GLU A 1 91 ? 12.387 13.663 -11.874 1.00 38.34 91 GLU A CA 1
ATOM 681 C C . GLU A 1 91 ? 10.985 13.420 -11.271 1.00 38.34 91 GLU A C 1
ATOM 683 O O . GLU A 1 91 ? 10.727 12.354 -10.703 1.00 38.34 91 GLU A O 1
ATOM 688 N N . LYS A 1 92 ? 10.071 14.382 -11.406 1.00 38.19 92 LYS A N 1
ATOM 689 C CA . LYS A 1 92 ? 8.624 14.252 -11.262 1.00 38.19 92 LYS A CA 1
ATOM 690 C C . LYS A 1 92 ? 8.104 13.855 -12.636 1.00 38.19 92 LYS A C 1
ATOM 692 O O . LYS A 1 92 ? 7.966 14.682 -13.523 1.00 38.19 92 LYS A O 1
ATOM 697 N N . SER A 1 93 ? 7.779 12.578 -12.775 1.00 37.97 93 SER A N 1
ATOM 698 C CA . SER A 1 93 ? 6.909 12.125 -13.854 1.00 37.97 93 SER A CA 1
ATOM 699 C C . SER A 1 93 ? 5.505 12.682 -13.604 1.00 37.97 93 SER A C 1
ATOM 701 O O . SER A 1 93 ? 4.943 12.500 -12.516 1.00 37.97 93 SER A O 1
ATOM 703 N N . THR A 1 94 ? 4.959 13.350 -14.620 1.00 35.81 94 THR A N 1
ATOM 704 C CA . THR A 1 94 ? 3.660 14.042 -14.676 1.00 35.81 94 THR A CA 1
ATOM 705 C C . THR A 1 94 ? 2.431 13.157 -14.440 1.00 35.81 94 THR A C 1
ATOM 707 O O . THR A 1 94 ? 1.319 13.664 -14.482 1.00 35.81 94 THR A O 1
ATOM 710 N N . ASP A 1 95 ? 2.612 11.879 -14.109 1.00 41.56 95 ASP A N 1
ATOM 711 C CA . ASP A 1 95 ? 1.537 10.956 -13.717 1.00 41.56 95 ASP A CA 1
ATOM 712 C C . ASP A 1 95 ? 1.492 10.670 -12.203 1.00 41.56 95 ASP A C 1
ATOM 714 O O . ASP A 1 95 ? 0.679 9.890 -11.714 1.00 41.56 95 ASP A O 1
ATOM 718 N N . SER A 1 96 ? 2.375 11.300 -11.420 1.00 39.84 96 SER A N 1
ATOM 719 C CA . SER A 1 96 ? 2.448 11.099 -9.961 1.00 39.84 96 SER A CA 1
ATOM 720 C C . SER A 1 96 ? 1.503 12.014 -9.165 1.00 39.84 96 SER A C 1
ATOM 722 O O . SER A 1 96 ? 1.440 11.905 -7.940 1.00 39.84 96 SER A O 1
ATOM 724 N N . SER A 1 97 ? 0.806 12.939 -9.833 1.00 38.16 97 SER A N 1
ATOM 725 C CA . SER A 1 97 ? -0.091 13.922 -9.210 1.00 38.16 97 SER A CA 1
ATOM 726 C C . SER A 1 97 ? -1.425 13.327 -8.749 1.00 38.16 97 SER A C 1
ATOM 728 O O . SER A 1 97 ? -2.013 13.862 -7.816 1.00 38.16 97 SER A O 1
ATOM 730 N N . SER A 1 98 ? -1.872 12.203 -9.316 1.00 44.38 98 SER A N 1
ATOM 731 C CA . SER A 1 98 ? -3.150 11.575 -8.944 1.00 44.38 98 SER A CA 1
ATOM 732 C C . SER A 1 98 ? -3.115 10.912 -7.562 1.00 44.38 98 SER A C 1
ATOM 734 O O . SER A 1 98 ? -4.037 11.091 -6.776 1.00 44.38 98 SER A O 1
ATOM 736 N N . ILE A 1 99 ? -2.023 10.228 -7.200 1.00 50.06 99 ILE A N 1
ATOM 737 C CA . ILE A 1 99 ? -1.941 9.528 -5.904 1.00 50.06 99 ILE A CA 1
ATOM 738 C C . ILE A 1 99 ? -1.823 10.508 -4.729 1.00 50.06 99 ILE A C 1
ATOM 740 O O . ILE A 1 99 ? -2.363 10.244 -3.663 1.00 50.06 99 ILE A O 1
ATOM 744 N N . ILE A 1 100 ? -1.136 11.643 -4.903 1.00 46.69 100 ILE A N 1
ATOM 745 C CA . ILE A 1 100 ? -0.884 12.594 -3.803 1.00 46.69 100 ILE A CA 1
ATOM 746 C C . ILE A 1 100 ? -2.149 13.390 -3.447 1.00 46.69 100 ILE A C 1
ATOM 748 O O . ILE A 1 100 ? -2.316 13.773 -2.293 1.00 46.69 100 ILE A O 1
ATOM 752 N N . GLN A 1 101 ? -3.056 13.603 -4.403 1.00 45.81 101 GLN A N 1
ATOM 753 C CA . GLN A 1 101 ? -4.282 14.371 -4.173 1.00 45.81 101 GLN A CA 1
ATOM 754 C C . GLN A 1 101 ? -5.388 13.548 -3.483 1.00 45.81 101 GLN A C 1
ATOM 756 O O . GLN A 1 101 ? -6.286 14.124 -2.877 1.00 45.81 101 GLN A O 1
ATOM 761 N N . GLU A 1 102 ? -5.290 12.214 -3.502 1.00 57.69 102 GLU A N 1
ATOM 762 C CA . GLU A 1 102 ? -6.232 11.307 -2.829 1.00 57.69 102 GLU A CA 1
ATOM 763 C C . GLU A 1 102 ? -5.763 10.862 -1.428 1.00 57.69 102 GLU A C 1
ATOM 765 O O . GLU A 1 102 ? -6.562 10.321 -0.666 1.00 57.69 102 GLU A O 1
ATOM 770 N N . GLU A 1 103 ? -4.506 11.105 -1.027 1.00 60.72 103 GLU A N 1
ATOM 771 C CA . GLU A 1 103 ? -3.993 10.646 0.281 1.00 60.72 103 GLU A CA 1
ATOM 772 C C . GLU A 1 103 ? -4.771 11.228 1.474 1.00 60.72 103 GLU A C 1
ATOM 774 O O . GLU A 1 103 ? -5.117 10.479 2.387 1.00 60.72 103 GLU A O 1
ATOM 779 N N . GLU A 1 104 ? -5.077 12.530 1.448 1.00 62.56 104 GLU A N 1
ATOM 780 C CA . GLU A 1 104 ? -5.852 13.208 2.504 1.00 62.56 104 GLU A CA 1
ATOM 781 C C . GLU A 1 104 ? -7.267 12.613 2.602 1.00 62.56 104 GLU A C 1
ATOM 783 O O . GLU A 1 104 ? -7.756 12.299 3.685 1.00 62.56 104 GLU A O 1
ATOM 788 N N . THR A 1 105 ? -7.872 12.296 1.453 1.00 81.12 105 THR A N 1
ATOM 789 C CA . THR A 1 105 ? -9.210 11.695 1.406 1.00 81.12 105 THR A CA 1
ATOM 790 C C . THR A 1 105 ? -9.249 10.282 1.991 1.00 81.12 105 THR A C 1
ATOM 792 O O . THR A 1 105 ? -10.219 9.918 2.653 1.00 81.12 105 THR A O 1
ATOM 795 N N . VAL A 1 106 ? -8.200 9.474 1.795 1.00 87.06 106 VAL A N 1
ATOM 796 C CA . VAL A 1 106 ? -8.147 8.098 2.316 1.00 87.06 106 VAL A CA 1
ATOM 797 C C . VAL A 1 106 ? -8.008 8.089 3.838 1.00 87.06 106 VAL A C 1
ATOM 799 O O . VAL A 1 106 ? -8.656 7.274 4.501 1.00 87.06 106 VAL A O 1
ATOM 802 N N . GLU A 1 107 ? -7.186 8.980 4.397 1.00 86.75 107 GLU A N 1
ATOM 803 C CA . GLU A 1 107 ? -7.050 9.148 5.847 1.00 86.75 107 GLU A CA 1
ATOM 804 C C . GLU A 1 107 ? -8.385 9.545 6.490 1.00 86.75 107 GLU A C 1
ATOM 806 O O . GLU A 1 107 ? -8.820 8.908 7.459 1.00 86.75 107 GLU A O 1
ATOM 811 N N . ASP A 1 108 ? -9.066 10.531 5.909 1.00 90.06 108 ASP A N 1
ATOM 812 C CA . ASP A 1 108 ? -10.354 11.022 6.397 1.00 90.06 108 ASP A CA 1
ATOM 813 C C . ASP A 1 108 ? -11.455 9.963 6.292 1.00 90.06 108 ASP A C 1
ATOM 815 O O . ASP A 1 108 ? -12.219 9.758 7.242 1.00 90.06 108 ASP A O 1
ATOM 819 N N . LEU A 1 109 ? -11.531 9.228 5.175 1.00 92.69 109 LEU A N 1
ATOM 820 C CA . LEU A 1 109 ? -12.488 8.129 5.012 1.00 92.69 109 LEU A CA 1
ATOM 821 C C . LEU A 1 109 ? -12.252 7.017 6.033 1.00 92.69 109 LEU A C 1
ATOM 823 O O . LEU A 1 109 ? -13.198 6.519 6.643 1.00 92.69 109 LEU A O 1
ATOM 827 N N . LEU A 1 110 ? -10.994 6.621 6.235 1.00 92.31 110 LEU A N 1
ATOM 828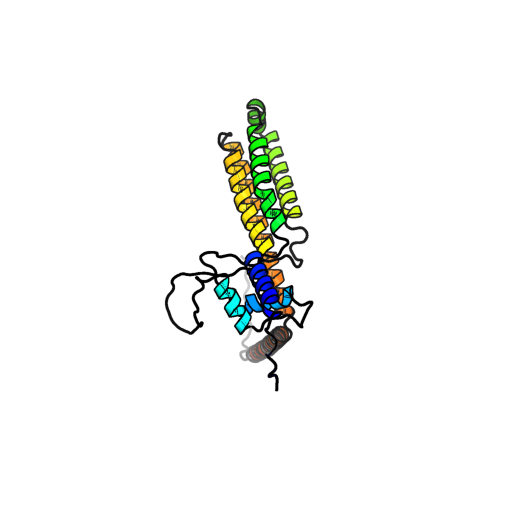 C CA . LEU A 1 110 ? -10.663 5.568 7.186 1.00 92.31 110 LEU A CA 1
ATOM 829 C C . LEU A 1 110 ? -11.012 6.002 8.612 1.00 92.31 110 LEU A C 1
ATOM 831 O O . LEU A 1 110 ? -11.648 5.252 9.354 1.00 92.31 110 LEU A O 1
ATOM 835 N N . THR A 1 111 ? -10.632 7.225 8.980 1.00 91.56 111 THR A N 1
ATOM 836 C CA . THR A 1 111 ? -10.895 7.782 10.307 1.00 91.56 111 THR A CA 1
ATOM 837 C C . THR A 1 111 ? -12.392 7.926 10.550 1.00 91.56 111 THR A C 1
ATOM 839 O O . THR A 1 111 ? -12.892 7.434 11.560 1.00 91.56 111 THR A O 1
ATOM 842 N N . SER A 1 112 ? -13.134 8.525 9.618 1.00 94.19 112 SER A N 1
ATOM 843 C CA . SER A 1 112 ? -14.586 8.703 9.741 1.00 94.19 112 SER A CA 1
ATOM 844 C C . SER A 1 112 ? -15.332 7.372 9.831 1.00 94.19 112 SER A C 1
ATOM 846 O O . SER A 1 112 ? -16.191 7.230 10.701 1.00 94.19 112 SER A O 1
ATOM 848 N N . PHE A 1 113 ? -14.963 6.367 9.025 1.00 94.38 113 PHE A N 1
ATOM 849 C CA . PHE A 1 113 ? -15.543 5.025 9.106 1.00 94.38 113 PHE A CA 1
ATOM 850 C C . PHE A 1 113 ? -15.412 4.449 10.518 1.00 94.38 113 PHE A C 1
ATOM 852 O O . PHE A 1 113 ? -16.420 4.098 11.130 1.00 94.38 113 PHE A O 1
ATOM 859 N N . TRP A 1 114 ? -14.193 4.403 11.066 1.00 93.81 114 TRP A N 1
ATOM 860 C CA . TRP A 1 114 ? -13.968 3.841 12.398 1.00 93.81 114 TRP A CA 1
ATOM 861 C C . TRP A 1 114 ? -14.668 4.661 13.481 1.00 93.81 114 TRP A C 1
ATOM 863 O O . TRP A 1 114 ? -15.369 4.092 14.312 1.00 93.81 114 TRP A O 1
ATOM 873 N N . ARG A 1 115 ? -14.565 5.994 13.440 1.00 92.56 115 ARG A N 1
ATOM 874 C CA . ARG A 1 115 ? -15.193 6.885 14.430 1.00 92.56 115 ARG A CA 1
ATOM 875 C C . ARG A 1 11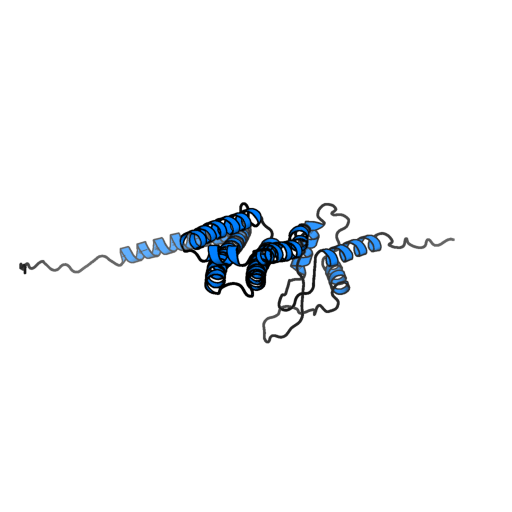5 ? -16.723 6.866 14.385 1.00 92.56 115 ARG A C 1
ATOM 877 O O . ARG A 1 115 ? -17.344 7.184 15.392 1.00 92.56 115 ARG A O 1
ATOM 884 N N . SER A 1 116 ? -17.328 6.475 13.263 1.00 95.94 116 SER A N 1
ATOM 885 C CA . SER A 1 116 ? -18.786 6.364 13.133 1.00 95.94 116 SER A CA 1
ATOM 886 C C . SER A 1 116 ? -19.387 5.140 13.839 1.00 95.94 116 SER A C 1
ATOM 888 O O . SER A 1 116 ? -20.604 5.073 14.021 1.00 95.94 116 SER A O 1
ATOM 890 N N . LEU A 1 117 ? -18.563 4.163 14.238 1.00 93.56 117 LEU A N 1
ATOM 891 C CA . LEU A 1 117 ? -19.045 2.923 14.839 1.00 93.56 117 LEU A CA 1
ATOM 892 C C . LEU A 1 117 ? -19.560 3.147 16.264 1.00 93.56 117 LEU A C 1
ATOM 894 O O . LEU A 1 117 ? -18.860 3.669 17.131 1.00 93.56 117 LEU A O 1
ATOM 898 N N . GLN A 1 118 ? -20.776 2.671 16.525 1.00 94.81 118 GLN A N 1
ATOM 899 C CA . GLN A 1 118 ? -21.354 2.663 17.867 1.00 94.81 118 GLN A CA 1
ATOM 900 C C . GLN A 1 118 ? -20.684 1.619 18.768 1.00 94.81 118 GLN A C 1
ATOM 902 O O . GLN A 1 118 ? -20.215 0.579 18.301 1.00 94.81 118 GLN A O 1
ATOM 907 N N . GLN A 1 119 ? -20.697 1.860 20.080 1.00 92.69 119 GLN A N 1
ATOM 908 C CA . GLN A 1 119 ? -20.022 1.006 21.062 1.00 92.69 119 GLN A CA 1
ATOM 909 C C . GLN A 1 119 ? -20.533 -0.444 21.059 1.00 92.69 119 GLN A C 1
ATOM 911 O O . GLN A 1 119 ? -19.728 -1.371 21.160 1.00 92.69 119 GLN A O 1
ATOM 916 N N . ASP A 1 120 ? -21.835 -0.651 20.854 1.00 94.12 120 ASP A N 1
ATOM 917 C CA . ASP A 1 120 ? -22.434 -1.989 20.765 1.00 94.12 120 ASP A CA 1
ATOM 918 C C . ASP A 1 120 ? -21.904 -2.767 19.554 1.00 94.12 120 ASP A C 1
ATOM 920 O O . ASP A 1 120 ? -21.574 -3.950 19.654 1.00 94.12 120 ASP A O 1
ATOM 924 N N . VAL A 1 121 ? -21.724 -2.084 18.419 1.00 93.62 121 VAL A N 1
ATOM 925 C CA . VAL A 1 121 ? -21.124 -2.668 17.212 1.00 93.62 121 VAL A CA 1
ATOM 926 C C . VAL A 1 121 ? -19.670 -3.046 17.480 1.00 93.62 121 VAL A C 1
ATOM 928 O O . VAL A 1 121 ? -19.247 -4.145 17.128 1.00 93.62 121 VAL A O 1
ATOM 931 N N . VAL A 1 122 ? -18.910 -2.181 18.157 1.00 91.44 122 VAL A N 1
ATOM 932 C CA . VAL A 1 122 ? -17.518 -2.466 18.537 1.00 91.44 122 VAL A CA 1
ATOM 933 C C . VAL A 1 122 ? -17.424 -3.692 19.450 1.00 91.44 122 VAL A C 1
ATOM 935 O O . VAL A 1 122 ? -16.518 -4.504 19.275 1.00 91.44 122 VAL A O 1
ATOM 938 N N . MET A 1 123 ? -18.369 -3.878 20.374 1.00 92.50 123 MET A N 1
ATOM 939 C CA . MET A 1 123 ? -18.420 -5.076 21.218 1.00 92.50 123 MET A CA 1
ATOM 940 C C . MET A 1 123 ? -18.738 -6.343 20.419 1.00 92.50 123 MET A C 1
ATOM 942 O O . MET A 1 123 ? -18.100 -7.372 20.639 1.00 92.50 123 MET A O 1
ATOM 946 N N . LEU A 1 124 ? -19.641 -6.273 19.434 1.00 93.38 124 LEU A N 1
ATOM 947 C CA . LEU A 1 124 ? -19.899 -7.394 18.522 1.00 93.38 124 LEU A CA 1
ATOM 948 C C . LEU A 1 124 ? -18.648 -7.793 17.728 1.00 93.38 124 LEU A C 1
ATOM 950 O O . LEU A 1 124 ? -18.413 -8.981 17.518 1.00 93.38 124 LEU A O 1
ATOM 954 N N . MET A 1 125 ? -17.803 -6.830 17.342 1.00 89.81 125 MET A N 1
ATOM 955 C CA . MET A 1 125 ? -16.537 -7.098 16.642 1.00 89.81 125 MET A CA 1
ATOM 956 C C . MET A 1 125 ? -15.512 -7.887 17.478 1.00 89.81 125 MET A C 1
ATOM 958 O O . MET A 1 125 ? -14.529 -8.383 16.921 1.00 89.81 125 MET A O 1
ATOM 962 N N . LEU A 1 126 ? -15.714 -8.006 18.796 1.00 89.19 126 LEU A N 1
ATOM 963 C CA . LEU A 1 126 ? -14.876 -8.813 19.688 1.00 89.19 126 LEU A CA 1
ATOM 964 C C . LEU A 1 126 ? -15.336 -10.269 19.802 1.00 89.19 126 LEU A C 1
ATOM 966 O O . LEU A 1 126 ? -14.573 -11.096 20.305 1.00 89.19 126 LEU A O 1
ATOM 970 N N . LEU A 1 127 ? -16.543 -10.602 19.333 1.00 93.31 127 LEU A N 1
ATOM 971 C CA . LEU A 1 127 ? -17.003 -11.988 19.297 1.00 93.31 127 LEU A CA 1
ATOM 972 C C . LEU A 1 127 ? -16.103 -12.805 18.356 1.00 93.31 127 LEU A C 1
ATOM 974 O O . LEU A 1 127 ? -15.808 -12.325 17.260 1.00 93.31 127 LEU A O 1
ATOM 978 N N . PRO A 1 128 ? -15.679 -14.028 18.727 1.00 89.62 128 PRO A N 1
ATOM 979 C CA . PRO A 1 128 ? -14.675 -14.787 17.976 1.00 89.62 128 PRO A CA 1
ATOM 980 C C . PRO A 1 128 ? -14.981 -14.939 16.481 1.00 89.62 128 PRO A C 1
ATOM 982 O O . PRO A 1 128 ? -14.102 -14.699 15.651 1.00 89.62 128 PRO A O 1
ATOM 985 N N . ASP A 1 129 ? -16.227 -15.266 16.134 1.00 92.50 129 ASP A N 1
ATOM 986 C CA . ASP A 1 129 ? -16.638 -15.491 14.744 1.00 92.50 129 ASP A CA 1
ATOM 987 C C . ASP A 1 129 ? -16.639 -14.194 13.928 1.00 92.50 129 ASP A C 1
ATOM 989 O O . ASP A 1 129 ? -16.136 -14.153 12.804 1.00 92.50 129 ASP A O 1
ATOM 993 N N . VAL A 1 130 ? -17.134 -13.101 14.517 1.00 90.88 130 VAL A N 1
ATOM 994 C CA . VAL A 1 130 ? -17.151 -11.774 13.881 1.00 90.88 130 VAL A CA 1
ATOM 995 C C . VAL A 1 130 ? -15.729 -11.237 13.742 1.00 90.88 130 VAL A C 1
ATOM 997 O O . VAL A 1 130 ? -15.351 -10.728 12.689 1.00 90.88 130 VAL A O 1
ATOM 1000 N N . HIS A 1 131 ? -14.907 -11.402 14.775 1.00 85.75 131 HIS A N 1
ATOM 1001 C CA . HIS A 1 131 ? -13.500 -11.029 14.764 1.00 85.75 131 HIS A CA 1
ATOM 1002 C C . HIS A 1 131 ? -12.724 -11.773 13.668 1.00 85.75 131 HIS A C 1
ATOM 1004 O O . HIS A 1 131 ? -11.914 -11.178 12.953 1.00 85.75 131 HIS A O 1
ATOM 1010 N N . GLN A 1 132 ? -12.979 -13.073 13.503 1.00 86.62 132 GLN A N 1
ATOM 1011 C CA . GLN A 1 132 ? -12.371 -13.874 12.447 1.00 86.62 132 GLN A CA 1
ATOM 1012 C C . GLN A 1 132 ? -12.859 -13.446 11.058 1.00 86.62 132 GLN A C 1
ATOM 1014 O O . GLN A 1 132 ? -12.055 -13.326 10.133 1.00 86.62 132 GLN A O 1
ATOM 1019 N N . LEU A 1 133 ? -14.152 -13.155 10.915 1.00 88.75 133 LEU A N 1
ATOM 1020 C CA . LEU A 1 133 ? -14.721 -12.633 9.678 1.00 88.75 133 LEU A CA 1
ATOM 1021 C C . LEU A 1 133 ? -14.095 -11.283 9.290 1.00 88.75 133 LEU A C 1
ATOM 1023 O O . LEU A 1 133 ? -13.728 -11.085 8.131 1.00 88.75 133 LEU A O 1
ATOM 1027 N N . LEU A 1 134 ? -13.894 -10.381 10.255 1.00 87.25 134 LEU A N 1
ATOM 1028 C CA . LEU A 1 134 ? -13.222 -9.098 10.033 1.00 87.25 134 LEU A CA 1
ATOM 1029 C C . LEU A 1 134 ? -11.799 -9.276 9.503 1.00 87.25 134 LEU A C 1
ATOM 1031 O O . LEU A 1 134 ? -11.423 -8.565 8.575 1.00 87.25 134 LEU A O 1
ATOM 1035 N N . LYS A 1 135 ? -11.036 -10.250 10.018 1.00 87.06 135 LYS A N 1
ATOM 1036 C CA . LYS A 1 135 ? -9.705 -10.578 9.473 1.00 87.06 135 LYS A CA 1
ATOM 1037 C C . LYS A 1 135 ? -9.781 -11.015 8.013 1.00 87.06 135 LYS A C 1
ATOM 1039 O O . LYS A 1 135 ? -8.963 -10.587 7.203 1.00 87.06 135 LYS A O 1
ATOM 1044 N N . CYS A 1 136 ? -10.758 -11.849 7.656 1.00 88.19 136 CYS A N 1
ATOM 1045 C CA . CYS A 1 136 ? -10.952 -12.273 6.269 1.00 88.19 136 CYS A CA 1
ATOM 1046 C C . CYS A 1 136 ? -11.251 -11.081 5.347 1.00 88.19 136 CYS A C 1
ATOM 1048 O O . CYS A 1 136 ? -10.746 -11.037 4.223 1.00 88.19 136 CYS A O 1
ATOM 1050 N N . TYR A 1 137 ? -12.034 -10.107 5.818 1.00 90.81 137 TYR A N 1
ATOM 1051 C CA . TYR A 1 137 ? -12.290 -8.874 5.074 1.00 90.81 137 TYR A CA 1
ATOM 1052 C C . TYR A 1 137 ? -11.067 -7.961 4.992 1.00 90.81 137 TYR A C 1
ATOM 1054 O O . TYR A 1 137 ? -10.828 -7.405 3.926 1.00 90.81 137 TYR A O 1
ATOM 1062 N N . ASP A 1 138 ? -10.249 -7.860 6.044 1.00 89.94 138 ASP A N 1
ATOM 1063 C CA . ASP A 1 138 ? -8.988 -7.103 5.998 1.00 89.94 138 ASP A CA 1
ATOM 1064 C C . ASP A 1 138 ? -8.061 -7.640 4.906 1.00 89.94 138 ASP A C 1
ATOM 1066 O O . ASP A 1 138 ? -7.539 -6.881 4.092 1.00 89.94 138 ASP A O 1
ATOM 1070 N N . VAL A 1 139 ? -7.909 -8.966 4.830 1.00 87.31 139 VAL A N 1
ATOM 1071 C CA . VAL A 1 139 ? -7.093 -9.615 3.794 1.00 87.31 139 VAL A CA 1
ATOM 1072 C C . VAL A 1 139 ? -7.609 -9.288 2.390 1.00 87.31 139 VAL A C 1
ATOM 1074 O O . VAL A 1 139 ? -6.806 -9.020 1.493 1.00 87.31 139 VAL A O 1
ATOM 1077 N N . GLN A 1 140 ? -8.928 -9.300 2.188 1.00 89.62 140 GLN A N 1
ATOM 1078 C CA . GLN A 1 140 ? -9.538 -8.977 0.896 1.00 89.62 140 GLN A CA 1
ATOM 1079 C C . GLN A 1 140 ? -9.394 -7.498 0.543 1.00 89.62 140 GLN A C 1
ATOM 1081 O O . GLN A 1 140 ? -8.978 -7.187 -0.571 1.00 89.62 140 GLN A O 1
ATOM 1086 N N . LEU A 1 141 ? -9.664 -6.601 1.493 1.00 93.25 141 LEU A N 1
ATOM 1087 C CA . LEU A 1 141 ? -9.497 -5.161 1.331 1.00 93.25 141 LEU A CA 1
ATOM 1088 C C . LEU A 1 141 ? -8.057 -4.829 0.938 1.00 93.25 141 LEU A C 1
ATOM 1090 O O . LEU A 1 141 ? -7.821 -4.164 -0.066 1.00 93.25 141 LEU A O 1
ATOM 1094 N N . TYR A 1 142 ? -7.082 -5.339 1.691 1.00 94.88 142 TYR A N 1
ATOM 1095 C CA . TYR A 1 142 ? -5.673 -5.075 1.422 1.00 94.88 142 TYR A CA 1
ATOM 1096 C C . TYR A 1 142 ? -5.217 -5.674 0.098 1.00 94.88 142 TYR A C 1
ATOM 1098 O O . TYR A 1 142 ? -4.430 -5.046 -0.604 1.00 94.88 142 TYR A O 1
ATOM 1106 N N . LYS A 1 143 ? -5.728 -6.848 -0.288 1.00 90.12 143 LYS A N 1
ATOM 1107 C CA . LYS A 1 143 ? -5.470 -7.403 -1.620 1.00 90.12 143 LYS A CA 1
ATOM 1108 C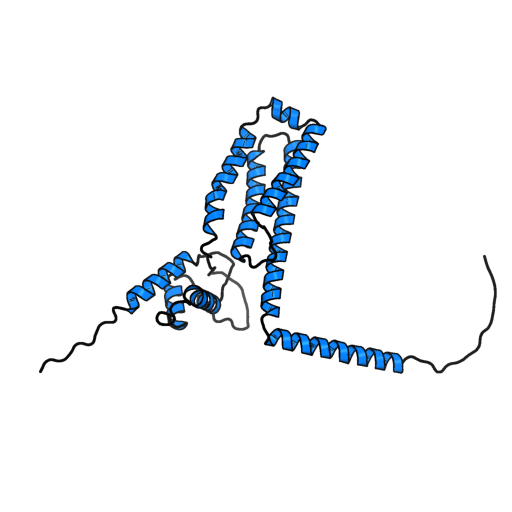 C . LYS A 1 143 ? -6.052 -6.509 -2.722 1.00 90.12 143 LYS A C 1
ATOM 1110 O O . LYS A 1 143 ? -5.344 -6.233 -3.680 1.00 90.12 143 LYS A O 1
ATOM 1115 N N . GLY A 1 144 ? -7.276 -6.011 -2.556 1.00 90.12 144 GLY A N 1
ATOM 1116 C CA . GLY A 1 144 ? -7.889 -5.069 -3.495 1.00 90.12 144 GLY A CA 1
ATOM 1117 C C . GLY A 1 144 ? -7.060 -3.793 -3.653 1.00 90.12 144 GLY A C 1
ATOM 1118 O O . GLY A 1 144 ? -6.755 -3.399 -4.772 1.00 90.12 144 GLY A O 1
ATOM 1119 N N . ILE A 1 145 ? -6.602 -3.207 -2.543 1.00 91.88 145 ILE A N 1
ATOM 1120 C CA . ILE A 1 145 ? -5.701 -2.044 -2.565 1.00 91.88 145 ILE A CA 1
ATOM 1121 C C . ILE A 1 145 ? -4.383 -2.383 -3.279 1.00 91.88 145 ILE A C 1
ATOM 1123 O O . ILE A 1 145 ? -3.912 -1.600 -4.097 1.00 91.88 145 ILE A O 1
ATOM 1127 N N . GLU A 1 146 ? -3.776 -3.545 -3.005 1.00 90.62 146 GLU A N 1
ATOM 1128 C CA . GLU A 1 146 ? -2.566 -3.978 -3.719 1.00 90.62 146 GLU A CA 1
ATOM 1129 C C . GLU A 1 146 ? -2.784 -4.085 -5.230 1.00 90.62 146 GLU A C 1
ATOM 1131 O O . GLU A 1 146 ? -1.887 -3.721 -5.987 1.00 90.62 146 GLU A O 1
ATOM 1136 N N . ASP A 1 147 ? -3.925 -4.620 -5.655 1.00 88.56 147 ASP A N 1
ATOM 1137 C CA . ASP A 1 147 ? -4.224 -4.866 -7.064 1.00 88.56 147 ASP A CA 1
ATOM 1138 C C . ASP A 1 147 ? -4.561 -3.558 -7.801 1.00 88.56 147 ASP A C 1
ATOM 1140 O O . ASP A 1 147 ? -4.198 -3.424 -8.965 1.00 88.56 147 ASP A O 1
ATOM 1144 N N . VAL A 1 148 ? -5.158 -2.570 -7.119 1.00 88.38 148 VAL A N 1
ATOM 1145 C CA . VAL A 1 148 ? -5.354 -1.204 -7.645 1.00 88.38 148 VAL A CA 1
ATOM 1146 C C . VAL A 1 148 ? -4.020 -0.466 -7.781 1.00 88.38 148 VAL A C 1
ATOM 1148 O O . VAL A 1 148 ? -3.753 0.152 -8.806 1.00 88.38 148 VAL A O 1
ATOM 1151 N N . LEU A 1 149 ? -3.159 -0.543 -6.762 1.00 88.12 149 LEU A N 1
ATOM 1152 C CA . LEU A 1 149 ? -1.873 0.162 -6.755 1.00 88.12 149 LEU A CA 1
ATOM 1153 C C . LEU A 1 149 ? -0.811 -0.493 -7.640 1.00 88.12 149 LEU A C 1
ATOM 1155 O O . LEU A 1 149 ? 0.195 0.129 -7.945 1.00 88.12 149 LEU A O 1
ATOM 1159 N N . LEU A 1 150 ? -0.920 -1.780 -7.949 1.00 86.06 150 LEU A N 1
ATOM 1160 C CA . LEU A 1 150 ? 0.124 -2.527 -8.651 1.00 86.06 150 LEU A CA 1
ATOM 1161 C C . LEU A 1 150 ? -0.486 -3.619 -9.535 1.00 86.06 150 LEU A C 1
ATOM 1163 O O . LEU A 1 150 ? -0.114 -4.795 -9.434 1.00 86.06 150 LEU A O 1
ATOM 1167 N N . HIS A 1 151 ? -1.410 -3.216 -10.409 1.00 80.75 151 HIS A N 1
ATOM 1168 C CA . HIS A 1 151 ? -1.923 -4.072 -11.472 1.00 80.75 151 HIS A CA 1
ATOM 1169 C C . HIS A 1 151 ? -0.786 -4.358 -12.464 1.00 80.75 151 HIS A C 1
ATOM 1171 O O . HIS A 1 151 ? -0.228 -3.438 -13.048 1.00 80.75 151 HIS A O 1
ATOM 1177 N N . ASP A 1 152 ? -0.368 -5.618 -12.553 1.00 78.19 152 ASP A N 1
ATOM 1178 C CA . ASP A 1 152 ? 0.818 -6.077 -13.294 1.00 78.19 152 ASP A CA 1
ATOM 1179 C C . ASP A 1 152 ? 2.145 -5.346 -12.980 1.00 78.19 152 ASP A C 1
ATOM 1181 O O . ASP A 1 152 ? 2.802 -4.704 -13.799 1.00 78.19 152 ASP A O 1
ATOM 1185 N N . PHE A 1 153 ? 2.600 -5.495 -11.736 1.00 75.06 153 PHE A N 1
ATOM 1186 C CA . PHE A 1 153 ? 3.813 -4.850 -11.224 1.00 75.06 153 PHE A CA 1
ATOM 1187 C C . PHE A 1 153 ? 5.127 -5.206 -11.951 1.00 75.06 153 PHE A C 1
ATOM 1189 O O . PHE A 1 153 ? 6.169 -4.636 -11.607 1.00 75.06 153 PHE A O 1
ATOM 1196 N N . LEU A 1 154 ? 5.132 -6.168 -12.879 1.00 78.94 154 LEU A N 1
ATOM 1197 C CA . LEU A 1 154 ? 6.316 -6.531 -13.659 1.00 78.94 154 LEU A CA 1
ATOM 1198 C C . LEU A 1 154 ? 6.460 -5.711 -14.946 1.00 78.94 154 LEU A C 1
ATOM 1200 O O . LEU A 1 154 ? 7.563 -5.692 -15.498 1.00 78.94 154 LEU A O 1
ATOM 1204 N N . GLU A 1 155 ? 5.427 -4.995 -15.388 1.00 76.31 155 GLU A N 1
ATOM 1205 C CA . GLU A 1 155 ? 5.498 -4.080 -16.531 1.00 76.31 155 GLU A CA 1
ATOM 1206 C C . GLU A 1 155 ? 6.372 -2.838 -16.249 1.00 76.31 155 GLU A C 1
ATOM 1208 O O . GLU A 1 155 ? 7.009 -2.706 -15.191 1.00 76.31 155 GLU A O 1
ATOM 1213 N N . ASP A 1 156 ? 6.503 -1.943 -17.234 1.00 69.06 156 ASP A N 1
ATOM 1214 C CA . ASP A 1 156 ? 7.282 -0.702 -17.126 1.00 69.06 156 ASP A CA 1
ATOM 1215 C C . ASP A 1 156 ? 6.549 0.352 -16.279 1.00 69.06 156 ASP A C 1
ATOM 1217 O O . ASP A 1 156 ? 6.116 1.401 -16.735 1.00 69.06 156 ASP A O 1
ATOM 1221 N N . VAL A 1 157 ? 6.460 0.077 -14.979 1.00 74.50 157 VAL A N 1
ATOM 1222 C CA . VAL A 1 157 ? 6.058 1.054 -13.957 1.00 74.50 157 VAL A CA 1
ATOM 1223 C C . VAL A 1 157 ? 7.164 2.125 -13.827 1.00 74.50 157 VAL A C 1
ATOM 1225 O O . VAL A 1 157 ? 8.321 1.857 -14.150 1.00 74.50 157 VAL A O 1
ATOM 1228 N N . SER A 1 158 ? 6.930 3.317 -13.272 1.00 80.50 158 SER A N 1
ATOM 1229 C CA . SER A 1 158 ? 8.028 4.264 -12.961 1.00 80.50 158 SER A CA 1
ATOM 1230 C C . SER A 1 158 ? 8.676 3.967 -11.593 1.00 80.50 158 SER A C 1
ATOM 1232 O O . SER A 1 158 ? 8.068 3.343 -10.724 1.00 80.50 158 SER A O 1
ATOM 1234 N N . ILE A 1 159 ? 9.953 4.317 -11.374 1.00 76.50 159 ILE A N 1
ATOM 1235 C CA . ILE A 1 159 ? 10.598 4.132 -10.048 1.00 76.50 159 ILE A CA 1
ATOM 1236 C C . ILE A 1 159 ? 9.945 5.046 -9.003 1.00 76.50 159 ILE A C 1
ATOM 1238 O O . ILE A 1 159 ? 9.767 4.636 -7.853 1.00 76.50 159 ILE A O 1
ATOM 1242 N N . GLN A 1 160 ? 9.547 6.252 -9.414 1.00 74.88 160 GLN A N 1
ATOM 1243 C CA . GLN A 1 160 ? 8.862 7.212 -8.551 1.00 74.88 160 GLN A CA 1
ATOM 1244 C C . GLN A 1 160 ? 7.518 6.683 -8.072 1.00 74.88 160 GLN A C 1
ATOM 1246 O O . GLN A 1 160 ? 7.260 6.691 -6.874 1.00 74.88 160 GLN A O 1
ATOM 1251 N N . TYR A 1 161 ? 6.721 6.107 -8.969 1.00 81.12 161 TYR A N 1
ATOM 1252 C CA . TYR A 1 161 ? 5.460 5.478 -8.604 1.00 81.12 161 TYR A CA 1
ATOM 1253 C C . TYR A 1 161 ? 5.658 4.375 -7.556 1.00 81.12 161 TYR A C 1
ATOM 1255 O O . TYR A 1 161 ? 5.019 4.379 -6.507 1.00 81.12 161 TYR A O 1
ATOM 1263 N N . LEU A 1 162 ? 6.632 3.478 -7.761 1.00 82.75 162 LEU A N 1
ATOM 1264 C CA . LEU A 1 162 ? 6.959 2.436 -6.777 1.00 82.75 162 LEU A CA 1
ATOM 1265 C C . LEU A 1 162 ? 7.389 3.017 -5.419 1.00 82.75 162 LEU A C 1
ATOM 1267 O O . LEU A 1 162 ? 7.146 2.401 -4.378 1.00 82.75 162 LEU A O 1
ATOM 1271 N N . LYS A 1 163 ? 8.051 4.181 -5.409 1.00 79.56 163 LYS A N 1
ATOM 1272 C CA . LYS A 1 163 ? 8.410 4.905 -4.183 1.00 79.56 163 LYS A CA 1
ATOM 1273 C C . LYS A 1 163 ? 7.161 5.471 -3.502 1.00 79.56 163 LYS A C 1
ATOM 1275 O O . LYS A 1 163 ? 7.015 5.252 -2.300 1.00 79.56 163 LYS A O 1
ATOM 1280 N N . SER A 1 164 ? 6.255 6.098 -4.250 1.00 82.75 164 SER A N 1
ATOM 1281 C CA . SER A 1 164 ? 4.970 6.603 -3.747 1.00 82.75 164 SER A CA 1
ATOM 1282 C C . SER A 1 164 ? 4.120 5.482 -3.154 1.00 82.75 164 SER A C 1
ATOM 1284 O O . SER A 1 164 ? 3.702 5.586 -2.010 1.00 82.75 164 SER A O 1
ATOM 1286 N N . VAL A 1 165 ? 4.001 4.339 -3.835 1.00 87.38 165 VAL A N 1
ATOM 1287 C CA . VAL A 1 165 ? 3.302 3.143 -3.329 1.00 87.38 165 VAL A CA 1
ATOM 1288 C C . VAL A 1 165 ? 3.884 2.662 -1.987 1.00 87.38 165 VAL A C 1
ATOM 1290 O O . VAL A 1 165 ? 3.150 2.314 -1.058 1.00 87.38 165 VAL A O 1
ATOM 1293 N N . ARG A 1 166 ? 5.217 2.674 -1.827 1.00 84.56 166 ARG A N 1
ATOM 1294 C CA . ARG A 1 166 ? 5.853 2.335 -0.539 1.00 84.56 166 ARG A CA 1
ATOM 1295 C C . ARG A 1 166 ? 5.521 3.353 0.551 1.00 84.56 166 ARG A C 1
ATOM 1297 O O . ARG A 1 166 ? 5.307 2.939 1.689 1.00 84.56 166 ARG A O 1
ATOM 1304 N N . ILE A 1 167 ? 5.523 4.647 0.235 1.00 83.31 167 ILE A N 1
ATOM 1305 C CA . ILE A 1 167 ? 5.185 5.715 1.186 1.00 83.31 167 ILE A CA 1
ATOM 1306 C C . ILE A 1 167 ? 3.717 5.594 1.601 1.00 83.31 167 ILE A C 1
ATOM 1308 O O . ILE A 1 167 ? 3.458 5.490 2.799 1.00 83.31 167 ILE A O 1
ATOM 1312 N N . PHE A 1 168 ? 2.807 5.471 0.633 1.00 88.69 168 PHE A N 1
ATOM 1313 C CA . PHE A 1 168 ? 1.383 5.229 0.847 1.00 88.69 168 PHE A CA 1
ATOM 1314 C C . PHE A 1 168 ? 1.158 4.067 1.816 1.00 88.69 168 PHE A C 1
ATOM 1316 O O . PHE A 1 168 ? 0.484 4.227 2.823 1.00 88.69 168 PHE A O 1
ATOM 1323 N N . SER A 1 169 ? 1.803 2.911 1.607 1.00 89.94 169 SER A N 1
ATOM 1324 C CA . SER A 1 169 ? 1.613 1.762 2.509 1.00 89.94 169 SER A CA 1
ATOM 1325 C C . SER A 1 169 ? 2.023 2.041 3.961 1.00 89.94 169 SER A C 1
ATOM 1327 O O . SER A 1 169 ? 1.379 1.567 4.897 1.00 89.94 169 SER A O 1
ATOM 1329 N N . LYS A 1 170 ? 3.083 2.836 4.171 1.00 85.06 170 LYS A N 1
ATOM 1330 C CA . LYS A 1 170 ? 3.514 3.243 5.516 1.00 85.06 170 LYS A CA 1
ATOM 1331 C C . LYS A 1 170 ? 2.512 4.208 6.142 1.00 85.06 170 LYS A C 1
ATOM 1333 O O . LYS A 1 170 ? 2.196 4.039 7.317 1.00 85.06 170 LYS A O 1
ATOM 1338 N N . LYS A 1 171 ? 2.024 5.177 5.363 1.00 86.44 171 LYS A N 1
ATOM 1339 C CA . LYS A 1 171 ? 1.002 6.133 5.793 1.00 86.44 171 LYS A CA 1
ATOM 1340 C C . LYS A 1 171 ? -0.315 5.432 6.117 1.00 86.44 171 LYS A C 1
ATOM 1342 O O . LYS A 1 171 ? -0.802 5.586 7.223 1.00 86.44 171 LYS A O 1
ATOM 1347 N N . PHE A 1 172 ? -0.793 4.535 5.257 1.00 91.44 172 PHE A N 1
ATOM 1348 C CA . PHE A 1 172 ? -1.997 3.731 5.482 1.00 91.44 172 PHE A CA 1
ATOM 1349 C C . PHE A 1 172 ? -1.965 2.967 6.812 1.00 91.44 172 PHE A C 1
ATOM 1351 O O . PHE A 1 172 ? -2.942 2.954 7.557 1.00 91.44 172 PHE A O 1
ATOM 1358 N N . L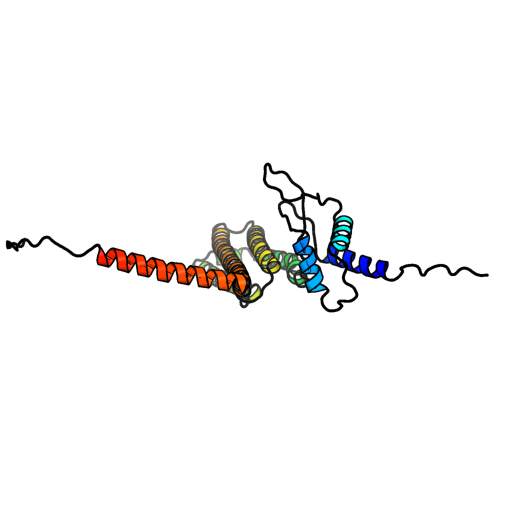YS A 1 173 ? -0.818 2.367 7.161 1.00 87.56 173 LYS A N 1
ATOM 1359 C CA . LYS A 1 173 ? -0.638 1.732 8.474 1.00 87.56 173 LYS A CA 1
ATOM 1360 C C . LYS A 1 173 ? -0.769 2.732 9.630 1.00 87.56 173 LYS A C 1
ATOM 1362 O O . LYS A 1 173 ? -1.339 2.375 10.658 1.00 87.56 173 LYS A O 1
ATOM 1367 N N . LEU A 1 174 ? -0.207 3.932 9.487 1.00 84.81 174 LEU A N 1
ATOM 1368 C CA . LEU A 1 174 ? -0.287 4.985 10.499 1.00 84.81 174 LEU A CA 1
ATOM 1369 C C . LEU A 1 174 ? -1.720 5.514 10.641 1.00 84.81 174 LEU A C 1
ATOM 1371 O O . LEU A 1 174 ? -2.225 5.585 11.754 1.00 84.81 174 LEU A O 1
ATOM 1375 N N . TRP A 1 175 ? -2.397 5.791 9.529 1.00 92.31 175 TRP A N 1
ATOM 1376 C CA . TRP A 1 175 ? -3.796 6.220 9.511 1.00 92.31 175 TRP A CA 1
ATOM 1377 C C . TRP A 1 175 ? -4.703 5.201 10.192 1.00 92.31 175 TRP A C 1
ATOM 1379 O O . TRP A 1 175 ? -5.520 5.565 11.030 1.00 92.31 175 TRP A O 1
ATOM 1389 N N . LEU A 1 176 ? -4.510 3.908 9.912 1.00 90.94 176 LEU A N 1
ATOM 1390 C CA . LEU A 1 176 ? -5.277 2.853 10.570 1.00 90.94 176 LEU A CA 1
ATOM 1391 C C . LEU A 1 176 ? -5.022 2.799 12.081 1.00 90.94 176 LEU A C 1
ATOM 1393 O O . LEU A 1 176 ? -5.956 2.579 12.846 1.00 90.94 176 LEU A O 1
ATOM 1397 N N . LEU A 1 177 ? -3.772 2.992 12.513 1.00 86.00 177 LEU A N 1
ATOM 1398 C CA . LEU A 1 177 ? -3.432 3.051 13.934 1.00 86.00 177 LEU A CA 1
ATOM 1399 C C . LEU A 1 177 ? -4.151 4.220 14.624 1.00 86.00 177 LEU A C 1
ATOM 1401 O O . LEU A 1 177 ? -4.774 4.013 15.661 1.00 86.00 177 LEU A O 1
ATOM 1405 N N . ASN A 1 178 ? -4.106 5.410 14.024 1.00 87.50 178 ASN A N 1
ATOM 1406 C CA . ASN A 1 178 ? -4.736 6.617 14.565 1.00 87.50 178 ASN A CA 1
ATOM 1407 C C . ASN A 1 178 ? -6.272 6.506 14.576 1.00 87.50 178 ASN A C 1
ATOM 1409 O O . ASN A 1 178 ? -6.930 6.879 15.548 1.00 87.50 178 ASN A O 1
ATOM 1413 N N . ALA A 1 179 ? -6.864 5.941 13.519 1.00 90.88 179 ALA A N 1
ATOM 1414 C CA . ALA A 1 179 ? -8.308 5.732 13.419 1.00 90.88 179 ALA A CA 1
ATOM 1415 C C . ALA A 1 179 ? -8.840 4.784 14.507 1.00 90.88 179 ALA A C 1
ATOM 1417 O O . ALA A 1 179 ? -9.957 4.956 14.995 1.00 90.88 179 ALA A O 1
ATOM 1418 N N . LEU A 1 180 ? -8.024 3.808 14.914 1.00 88.94 180 LEU A N 1
ATOM 1419 C CA . LEU A 1 180 ? -8.349 2.829 15.951 1.00 88.94 180 LEU A CA 1
ATOM 1420 C C . LEU A 1 180 ? -7.958 3.278 17.369 1.00 88.94 180 LEU A C 1
ATOM 1422 O O . LEU A 1 180 ? -8.120 2.510 18.322 1.00 88.94 180 LEU A O 1
ATOM 1426 N N . GLU A 1 181 ? -7.460 4.500 17.547 1.00 88.31 181 GLU A N 1
ATOM 1427 C CA . GLU A 1 181 ? -7.118 5.015 18.870 1.00 88.31 181 GLU A CA 1
ATOM 1428 C C . GLU A 1 181 ? -8.366 5.074 19.771 1.00 88.31 181 GLU A C 1
ATOM 1430 O O . GLU A 1 181 ? -9.383 5.685 19.429 1.00 88.31 181 GLU A O 1
ATOM 1435 N N . GLY A 1 182 ? -8.290 4.413 20.931 1.00 86.06 182 GLY A N 1
ATOM 1436 C CA . GLY A 1 182 ? -9.399 4.273 21.884 1.00 86.06 182 GLY A CA 1
ATOM 1437 C C . GLY A 1 182 ? -10.275 3.026 21.688 1.00 86.06 182 GLY A C 1
ATOM 1438 O O . GLY A 1 182 ? -11.129 2.755 22.529 1.00 86.06 182 GLY A O 1
ATOM 1439 N N . PHE A 1 183 ? -10.056 2.229 20.635 1.00 91.19 183 PHE A N 1
ATOM 1440 C CA . PHE A 1 183 ? -10.766 0.957 20.434 1.00 91.19 183 PHE A CA 1
ATOM 1441 C C . PHE A 1 183 ? -10.187 -0.164 21.313 1.00 91.19 183 PHE A C 1
ATOM 1443 O O . PHE A 1 183 ? -9.040 -0.072 21.755 1.00 91.19 183 PHE A O 1
ATOM 1450 N N . PRO A 1 184 ? -10.920 -1.270 21.547 1.00 89.88 184 PRO A N 1
ATOM 1451 C CA . PRO A 1 184 ? -10.397 -2.413 22.292 1.00 89.88 184 PRO A CA 1
ATOM 1452 C C . PRO A 1 184 ? -9.061 -2.934 21.738 1.00 89.88 184 PRO A C 1
ATOM 1454 O O . PRO A 1 184 ? -8.895 -3.127 20.531 1.00 89.88 184 PRO A O 1
ATOM 1457 N N . THR A 1 185 ? -8.113 -3.227 22.630 1.00 85.81 185 THR A N 1
ATOM 1458 C CA . THR A 1 185 ? -6.734 -3.615 22.274 1.00 85.81 185 THR A CA 1
ATOM 1459 C C . THR A 1 185 ? -6.667 -4.864 21.397 1.00 85.81 185 THR A C 1
ATOM 1461 O O . THR A 1 185 ? -5.858 -4.922 20.473 1.00 85.81 185 THR A O 1
ATOM 1464 N N . LEU A 1 186 ? -7.548 -5.843 21.627 1.00 82.94 186 LEU A N 1
ATOM 1465 C CA . LEU A 1 186 ? -7.633 -7.065 20.823 1.00 82.94 186 LEU A CA 1
ATOM 1466 C C . LEU A 1 186 ? -7.901 -6.758 19.339 1.00 82.94 186 LEU A C 1
ATOM 1468 O O . LEU A 1 186 ? -7.274 -7.342 18.451 1.00 82.94 186 LEU A O 1
ATOM 1472 N N . LEU A 1 187 ? -8.809 -5.812 19.072 1.00 84.75 187 LEU A N 1
ATOM 1473 C CA . LEU A 1 187 ? -9.139 -5.369 17.720 1.00 84.75 187 LEU A CA 1
ATOM 1474 C C . LEU A 1 187 ? -7.949 -4.637 17.092 1.00 84.75 187 LEU A C 1
ATOM 1476 O O . LEU A 1 187 ? -7.555 -4.975 15.975 1.00 84.75 187 LEU A O 1
ATOM 1480 N N . GLN A 1 188 ? -7.327 -3.712 17.833 1.00 85.25 188 GLN A N 1
ATOM 1481 C CA . GLN A 1 188 ? -6.142 -2.984 17.371 1.00 85.25 188 GLN A CA 1
ATOM 1482 C C . GLN A 1 188 ? -5.006 -3.939 16.980 1.00 85.25 188 GLN A C 1
ATOM 1484 O O . GLN A 1 188 ? -4.486 -3.851 15.871 1.00 85.25 188 GLN A O 1
ATOM 1489 N N . ILE A 1 189 ? -4.655 -4.896 17.848 1.00 82.62 189 ILE A N 1
ATOM 1490 C CA . ILE A 1 189 ? -3.579 -5.871 17.603 1.00 82.62 189 ILE A CA 1
ATOM 1491 C C . ILE A 1 189 ? -3.860 -6.687 16.338 1.00 82.62 189 ILE A C 1
ATOM 1493 O O . ILE A 1 189 ? -2.966 -6.872 15.509 1.00 82.62 189 ILE A O 1
ATOM 1497 N N . SER A 1 190 ? -5.100 -7.153 16.168 1.00 84.56 190 SER A N 1
ATOM 1498 C CA . SER A 1 190 ? -5.501 -7.910 14.983 1.00 84.56 190 SER A CA 1
ATOM 1499 C C . SER A 1 190 ? -5.349 -7.090 13.699 1.00 84.56 190 SER A C 1
ATOM 1501 O O . SER A 1 190 ? -4.696 -7.542 12.759 1.00 84.56 190 SER A O 1
ATOM 1503 N N . LYS A 1 191 ? -5.883 -5.863 13.671 1.00 90.00 191 LYS A N 1
ATOM 1504 C CA . LYS A 1 191 ? -5.785 -4.959 12.514 1.00 90.00 191 LYS A CA 1
ATOM 1505 C C . LYS A 1 191 ? -4.332 -4.597 12.197 1.00 90.00 191 LYS A C 1
ATOM 1507 O O . LYS A 1 191 ? -3.907 -4.669 11.044 1.00 90.00 191 LYS A O 1
ATOM 1512 N N . LEU A 1 192 ? -3.535 -4.287 13.224 1.00 86.44 192 LEU A N 1
ATOM 1513 C CA . LEU A 1 192 ? -2.116 -3.954 13.076 1.00 86.44 192 LEU A CA 1
ATOM 1514 C C . LEU A 1 192 ? -1.292 -5.118 12.516 1.00 86.44 192 LEU A C 1
ATOM 1516 O O . LEU A 1 192 ? -0.340 -4.894 11.755 1.00 86.44 192 LEU A O 1
ATOM 1520 N N . LYS A 1 193 ? -1.625 -6.355 12.894 1.00 85.56 193 LYS A N 1
ATOM 1521 C CA . LYS A 1 193 ? -0.972 -7.555 12.368 1.00 85.56 193 LYS A CA 1
ATOM 1522 C C . LYS A 1 193 ? -1.211 -7.676 10.865 1.00 85.56 193 LYS A C 1
ATOM 1524 O O . LYS A 1 193 ? -0.238 -7.766 10.113 1.00 85.56 193 LYS A O 1
ATOM 1529 N N . GLU A 1 194 ? -2.467 -7.602 10.432 1.00 87.12 194 GLU A N 1
ATOM 1530 C CA . GLU A 1 194 ? -2.829 -7.770 9.022 1.00 87.12 194 GLU A CA 1
ATOM 1531 C C . GLU A 1 194 ? -2.304 -6.619 8.147 1.00 87.12 194 GLU A C 1
ATOM 1533 O O . GLU A 1 194 ? -1.658 -6.872 7.125 1.00 87.12 194 GLU A O 1
ATOM 1538 N N . VAL A 1 195 ? -2.424 -5.357 8.584 1.00 91.62 195 VAL A N 1
ATOM 1539 C CA . VAL A 1 195 ? -1.875 -4.219 7.818 1.00 91.62 195 VAL A CA 1
ATOM 1540 C C . VAL A 1 195 ? -0.347 -4.290 7.710 1.00 91.62 195 VAL A C 1
ATOM 1542 O O . VAL A 1 195 ? 0.243 -3.904 6.703 1.00 91.62 195 VAL A O 1
ATOM 1545 N N . THR A 1 196 ? 0.338 -4.845 8.716 1.00 86.81 196 THR A N 1
ATOM 1546 C CA . THR A 1 196 ? 1.793 -5.040 8.653 1.00 86.81 196 THR A CA 1
ATOM 1547 C C . THR A 1 196 ? 2.178 -6.084 7.601 1.00 86.81 196 THR A C 1
ATOM 1549 O O . THR A 1 196 ? 3.207 -5.926 6.936 1.00 86.81 196 THR A O 1
ATOM 1552 N N . VAL A 1 197 ? 1.374 -7.138 7.424 1.00 89.12 197 VAL A N 1
ATOM 1553 C CA . VAL A 1 197 ? 1.572 -8.129 6.354 1.00 89.12 197 VAL A CA 1
ATOM 1554 C C . VAL A 1 197 ? 1.370 -7.481 4.984 1.00 89.12 197 VAL A C 1
ATOM 1556 O O . VAL A 1 197 ? 2.227 -7.650 4.114 1.00 89.12 197 VAL A O 1
ATOM 1559 N N . PHE A 1 198 ? 0.316 -6.679 4.819 1.00 94.19 198 PHE A N 1
ATOM 1560 C CA . PHE A 1 198 ? 0.065 -5.876 3.616 1.00 94.19 198 PHE A CA 1
ATOM 1561 C C . PHE A 1 198 ? 1.259 -4.976 3.250 1.00 94.19 198 PHE A C 1
ATOM 1563 O O . PHE A 1 198 ? 1.807 -5.085 2.152 1.00 94.19 198 PHE A O 1
ATOM 1570 N N . VAL A 1 199 ? 1.763 -4.170 4.192 1.00 89.19 199 VAL A N 1
ATOM 1571 C CA . VAL A 1 199 ? 2.928 -3.291 3.960 1.00 89.19 199 VAL A CA 1
ATOM 1572 C C . VAL A 1 199 ? 4.156 -4.091 3.512 1.00 89.19 199 VAL A C 1
ATOM 1574 O O . VAL A 1 199 ? 4.870 -3.697 2.585 1.00 89.19 199 VAL A O 1
ATOM 1577 N N . LYS A 1 200 ? 4.417 -5.242 4.148 1.00 87.25 200 LYS A N 1
ATOM 1578 C CA . LYS A 1 200 ? 5.537 -6.122 3.775 1.00 87.25 200 LYS A CA 1
ATOM 1579 C C . LYS A 1 200 ? 5.366 -6.696 2.367 1.00 87.25 200 LYS A C 1
ATOM 1581 O O . LYS A 1 200 ? 6.341 -6.733 1.612 1.00 87.25 200 LYS A O 1
ATOM 1586 N N . ARG A 1 201 ? 4.156 -7.124 2.003 1.00 91.88 201 ARG A N 1
ATOM 1587 C CA . ARG A 1 201 ? 3.834 -7.648 0.667 1.00 91.88 201 ARG A CA 1
ATOM 1588 C C . ARG A 1 201 ? 4.027 -6.587 -0.410 1.00 91.88 201 ARG A C 1
ATOM 1590 O O . ARG A 1 201 ? 4.753 -6.838 -1.372 1.00 91.88 201 ARG A O 1
ATOM 1597 N N . LEU A 1 202 ? 3.487 -5.386 -0.212 1.00 91.00 202 LEU A N 1
ATOM 1598 C CA . LEU A 1 202 ? 3.624 -4.284 -1.164 1.00 91.00 202 LEU A CA 1
ATOM 1599 C C . LEU A 1 202 ? 5.088 -3.830 -1.306 1.00 91.00 202 LEU A C 1
ATOM 1601 O O . LEU A 1 202 ? 5.587 -3.614 -2.413 1.00 91.00 202 LEU A O 1
ATOM 1605 N N . ARG A 1 203 ? 5.849 -3.801 -0.202 1.00 87.25 203 ARG A N 1
ATOM 1606 C CA . ARG A 1 203 ? 7.306 -3.580 -0.242 1.00 87.25 203 ARG A CA 1
ATOM 1607 C C . ARG A 1 203 ? 8.025 -4.636 -1.087 1.00 87.25 203 ARG A C 1
ATOM 1609 O O . ARG A 1 203 ? 8.920 -4.288 -1.855 1.00 87.25 203 ARG A O 1
ATOM 1616 N N . ARG A 1 204 ? 7.657 -5.914 -0.958 1.00 89.19 204 ARG A N 1
ATOM 1617 C CA . ARG A 1 204 ? 8.257 -7.003 -1.744 1.00 89.19 204 ARG A CA 1
ATOM 1618 C C . ARG A 1 204 ? 7.910 -6.884 -3.229 1.00 89.19 204 ARG A C 1
ATOM 1620 O O . ARG A 1 204 ? 8.823 -6.982 -4.044 1.00 89.19 204 ARG A O 1
ATOM 1627 N N . LYS A 1 205 ? 6.644 -6.612 -3.569 1.00 89.62 205 LYS A N 1
ATOM 1628 C CA . LYS A 1 205 ? 6.198 -6.370 -4.954 1.00 89.62 205 LYS A CA 1
ATOM 1629 C C . LYS A 1 205 ? 6.978 -5.214 -5.586 1.00 89.62 205 LYS A C 1
ATOM 1631 O O . LYS A 1 205 ? 7.649 -5.411 -6.589 1.00 89.62 205 LYS A O 1
ATOM 1636 N N . THR A 1 206 ? 7.021 -4.052 -4.931 1.00 86.50 206 THR A N 1
ATOM 1637 C CA . THR A 1 206 ? 7.765 -2.884 -5.442 1.00 86.50 206 THR A CA 1
ATOM 1638 C C . THR A 1 206 ? 9.275 -3.118 -5.560 1.00 86.50 206 THR A C 1
ATOM 1640 O O . THR A 1 206 ? 9.926 -2.535 -6.423 1.00 86.50 206 THR A O 1
ATOM 1643 N N . TYR A 1 207 ? 9.888 -3.914 -4.675 1.00 85.31 207 TYR A N 1
ATOM 1644 C CA . TYR A 1 207 ? 11.295 -4.310 -4.816 1.00 85.31 207 TYR A CA 1
ATOM 1645 C C . TYR A 1 207 ? 11.503 -5.182 -6.057 1.00 85.31 207 TYR A C 1
ATOM 1647 O O . TYR A 1 207 ? 12.391 -4.893 -6.857 1.00 85.31 207 TYR A O 1
ATOM 1655 N N . LEU A 1 208 ? 10.645 -6.186 -6.247 1.00 87.56 208 LEU A N 1
ATOM 1656 C CA . LEU A 1 208 ? 10.698 -7.083 -7.395 1.00 87.56 208 LEU A CA 1
ATOM 1657 C C . LEU A 1 208 ? 10.478 -6.334 -8.719 1.00 87.56 208 LEU A C 1
ATOM 1659 O O . LEU A 1 208 ? 11.255 -6.532 -9.648 1.00 87.56 208 LEU A O 1
ATOM 1663 N N . SER A 1 209 ? 9.521 -5.401 -8.782 1.00 86.50 209 SER A N 1
ATOM 1664 C CA . SER A 1 209 ? 9.336 -4.499 -9.932 1.00 86.50 209 SER A CA 1
ATOM 1665 C C . SER A 1 209 ? 10.610 -3.735 -10.277 1.00 86.50 209 SER A C 1
ATOM 1667 O O . SER A 1 209 ? 10.993 -3.623 -11.439 1.00 86.50 209 SER A O 1
ATOM 1669 N N . ASN A 1 210 ? 11.288 -3.192 -9.262 1.00 80.00 210 ASN A N 1
ATOM 1670 C CA . ASN A 1 210 ? 12.511 -2.430 -9.476 1.00 80.00 210 ASN A CA 1
ATOM 1671 C C . ASN A 1 210 ? 13.639 -3.323 -10.009 1.00 80.00 210 ASN A C 1
ATOM 1673 O O . ASN A 1 210 ? 14.333 -2.936 -10.944 1.00 80.00 210 ASN A O 1
ATOM 1677 N N . MET A 1 211 ? 13.780 -4.538 -9.465 1.00 83.25 211 MET A N 1
ATOM 1678 C CA . MET A 1 211 ? 14.735 -5.522 -9.980 1.00 83.25 211 MET A CA 1
ATOM 1679 C C . MET A 1 211 ? 14.438 -5.901 -11.430 1.00 83.25 211 MET A C 1
ATOM 1681 O O . MET A 1 211 ? 15.359 -5.938 -12.240 1.00 83.25 211 MET A O 1
ATOM 1685 N N . ALA A 1 212 ? 13.170 -6.151 -11.768 1.00 81.62 212 ALA A N 1
ATOM 1686 C CA . ALA A 1 212 ? 12.762 -6.491 -13.126 1.00 81.62 212 ALA A CA 1
ATOM 1687 C C . ALA A 1 212 ? 13.165 -5.391 -14.121 1.00 81.62 212 ALA A C 1
ATOM 1689 O O . ALA A 1 212 ? 13.750 -5.692 -15.161 1.00 81.62 212 ALA A O 1
ATOM 1690 N N . LYS A 1 213 ? 12.968 -4.114 -13.766 1.00 80.19 213 LYS A N 1
ATOM 1691 C CA . LYS A 1 213 ? 13.440 -2.976 -14.575 1.00 80.19 213 LYS A CA 1
ATOM 1692 C C . LYS A 1 213 ? 14.956 -2.933 -14.706 1.00 80.19 213 LYS A C 1
ATOM 1694 O O . LYS A 1 213 ? 15.462 -2.775 -15.815 1.00 80.19 213 LYS A O 1
ATOM 1699 N N . THR A 1 214 ? 15.694 -3.095 -13.604 1.00 79.44 214 THR A N 1
ATOM 1700 C CA . THR A 1 214 ? 17.164 -3.152 -13.649 1.00 79.44 214 THR A CA 1
ATOM 1701 C C . THR A 1 214 ? 17.634 -4.268 -14.581 1.00 79.44 214 THR A C 1
ATOM 1703 O O . THR A 1 214 ? 18.511 -4.040 -15.413 1.00 79.44 214 THR A O 1
ATOM 1706 N N . MET A 1 215 ? 17.012 -5.447 -14.506 1.00 83.69 215 MET A N 1
ATOM 1707 C CA . MET A 1 215 ? 17.336 -6.568 -15.386 1.00 83.69 215 MET A CA 1
ATOM 1708 C C . MET A 1 215 ? 16.986 -6.276 -16.842 1.00 83.69 215 MET A C 1
ATOM 1710 O O . MET A 1 215 ? 17.828 -6.500 -17.708 1.00 83.69 215 MET A O 1
ATOM 1714 N N . ARG A 1 216 ? 15.818 -5.690 -17.134 1.00 80.75 216 ARG A N 1
ATOM 1715 C CA . ARG A 1 216 ? 15.481 -5.242 -18.496 1.00 80.75 216 ARG A CA 1
ATOM 1716 C C . ARG A 1 216 ? 16.513 -4.261 -19.047 1.00 80.75 216 ARG A C 1
ATOM 1718 O O . ARG A 1 216 ? 16.932 -4.408 -20.189 1.00 80.75 216 ARG A O 1
ATOM 1725 N N . MET A 1 217 ? 16.966 -3.298 -18.247 1.00 78.06 217 MET A N 1
ATOM 1726 C CA . MET A 1 217 ? 17.985 -2.329 -18.658 1.00 78.06 217 MET A CA 1
ATOM 1727 C C . MET A 1 217 ? 19.336 -2.994 -18.959 1.00 78.06 217 MET A C 1
ATOM 1729 O O . MET A 1 217 ? 19.980 -2.664 -19.954 1.00 78.06 217 MET A O 1
ATOM 1733 N N . VAL A 1 218 ? 19.763 -3.955 -18.131 1.00 78.38 218 VAL A N 1
ATOM 1734 C CA . VAL A 1 218 ? 20.986 -4.739 -18.374 1.00 78.38 218 VAL A CA 1
ATOM 1735 C C . VAL A 1 218 ? 20.864 -5.552 -19.663 1.00 78.38 218 VAL A C 1
ATOM 1737 O O . VAL A 1 218 ? 21.782 -5.523 -20.480 1.00 78.38 218 VAL A O 1
ATOM 1740 N N . LEU A 1 219 ? 19.730 -6.226 -19.862 1.00 83.94 219 LEU A N 1
ATOM 1741 C CA . LEU A 1 219 ? 19.478 -7.089 -21.018 1.00 83.94 219 LEU A CA 1
ATOM 1742 C C . LEU A 1 219 ? 19.261 -6.309 -22.326 1.00 83.94 219 LEU A C 1
ATOM 1744 O O . LEU A 1 219 ? 19.571 -6.829 -23.391 1.00 83.94 219 LEU A O 1
ATOM 1748 N N . LYS A 1 220 ? 18.797 -5.054 -22.273 1.00 85.06 220 LYS A N 1
ATOM 1749 C CA . LYS A 1 220 ? 18.720 -4.165 -23.449 1.00 85.06 220 LYS A CA 1
ATOM 1750 C C . LYS A 1 220 ? 20.098 -3.660 -23.914 1.00 85.06 220 LYS A C 1
ATOM 1752 O O . LYS A 1 220 ? 20.228 -3.177 -25.035 1.00 85.06 220 LYS A O 1
ATOM 1757 N N . ASN A 1 221 ? 21.143 -3.758 -23.087 1.00 89.38 221 ASN A N 1
ATOM 1758 C CA . ASN A 1 221 ? 22.484 -3.294 -23.441 1.00 89.38 221 ASN A CA 1
ATOM 1759 C C . ASN A 1 221 ? 23.292 -4.405 -24.137 1.00 89.38 221 ASN A C 1
ATOM 1761 O O . ASN A 1 221 ? 23.933 -5.226 -23.478 1.00 89.38 221 ASN A O 1
ATOM 1765 N N . ASN A 1 222 ? 23.323 -4.379 -25.474 1.00 90.12 222 ASN A N 1
ATOM 1766 C CA . ASN A 1 222 ? 24.017 -5.374 -26.307 1.00 90.12 222 ASN A CA 1
ATOM 1767 C C . ASN A 1 222 ? 25.482 -5.607 -25.908 1.00 90.12 222 ASN A C 1
ATOM 1769 O O . ASN A 1 222 ? 25.957 -6.741 -25.934 1.00 90.12 222 ASN A O 1
ATOM 1773 N N . ARG A 1 223 ? 26.203 -4.557 -25.489 1.00 90.75 223 ARG A N 1
ATOM 1774 C CA . ARG A 1 223 ? 27.597 -4.683 -25.041 1.00 90.75 223 ARG A CA 1
ATOM 1775 C C . ARG A 1 223 ? 27.690 -5.483 -23.743 1.00 90.75 223 ARG A C 1
ATOM 1777 O O . ARG A 1 223 ? 28.519 -6.384 -23.654 1.00 90.75 223 ARG A O 1
ATOM 1784 N N . ARG A 1 224 ? 26.843 -5.181 -22.751 1.00 84.25 224 ARG A N 1
ATOM 1785 C CA . ARG A 1 224 ? 26.797 -5.934 -21.483 1.00 84.25 224 ARG A CA 1
ATOM 1786 C C . ARG A 1 224 ? 26.380 -7.379 -21.711 1.00 84.25 224 ARG A C 1
ATOM 1788 O O . ARG A 1 224 ? 27.011 -8.266 -21.155 1.00 84.25 224 ARG A O 1
ATOM 1795 N N . VAL A 1 225 ? 25.378 -7.613 -22.557 1.00 90.75 225 VAL A N 1
ATOM 1796 C CA . VAL A 1 225 ? 24.932 -8.966 -22.924 1.00 90.75 225 VAL A CA 1
ATOM 1797 C C . VAL A 1 225 ? 26.050 -9.749 -23.609 1.00 90.75 225 VAL A C 1
ATOM 1799 O O . VAL A 1 225 ? 26.274 -10.906 -23.270 1.00 90.75 225 VAL A O 1
ATOM 1802 N N . SER A 1 226 ? 26.793 -9.124 -24.527 1.00 90.88 226 SER A N 1
ATOM 1803 C CA . SER A 1 226 ? 27.928 -9.771 -25.189 1.00 90.88 226 SER A CA 1
ATOM 1804 C C . SER A 1 226 ? 29.034 -10.149 -24.205 1.00 90.88 226 SER A C 1
ATOM 1806 O O . SER A 1 226 ? 29.578 -11.241 -24.323 1.00 90.88 226 SER A O 1
ATOM 1808 N N . ILE A 1 227 ? 29.357 -9.279 -23.241 1.00 91.06 227 ILE A N 1
ATOM 1809 C CA . ILE A 1 227 ? 30.332 -9.587 -22.181 1.00 91.06 227 ILE A CA 1
ATOM 1810 C C . ILE A 1 227 ? 29.821 -10.753 -21.331 1.00 91.06 227 ILE A C 1
ATOM 1812 O O . ILE A 1 227 ? 30.519 -11.748 -21.192 1.00 91.06 227 ILE A O 1
ATOM 1816 N N . LEU A 1 228 ? 28.570 -10.682 -20.864 1.00 90.50 228 LEU A N 1
ATOM 1817 C CA . LEU A 1 228 ? 27.955 -11.729 -20.045 1.00 90.50 228 LEU A CA 1
ATOM 1818 C C . LEU A 1 228 ? 27.958 -13.092 -20.758 1.00 90.50 228 LEU A C 1
ATOM 1820 O O . LEU A 1 228 ? 28.201 -14.125 -20.140 1.00 90.50 228 LEU A O 1
ATOM 1824 N N . LYS A 1 229 ? 27.706 -13.095 -22.073 1.00 91.44 229 LYS A N 1
ATOM 1825 C CA . LYS A 1 229 ? 27.752 -14.291 -22.919 1.00 91.44 229 LYS A CA 1
ATOM 1826 C C . LYS A 1 229 ? 29.173 -14.846 -23.038 1.00 91.44 229 LYS A C 1
ATOM 1828 O O . LYS A 1 229 ? 29.351 -16.058 -22.935 1.00 91.44 229 LYS A O 1
ATOM 1833 N N . SER A 1 230 ? 30.167 -13.986 -23.254 1.00 93.06 230 SER A N 1
ATOM 1834 C CA . SER A 1 230 ? 31.576 -14.392 -23.305 1.00 93.06 230 SER A CA 1
ATOM 1835 C C . SER A 1 230 ? 32.052 -14.962 -21.968 1.00 93.06 230 SER A C 1
ATOM 1837 O O . SER A 1 230 ? 32.672 -16.021 -21.959 1.00 93.06 230 SER A O 1
ATOM 1839 N N . ASP A 1 231 ? 31.702 -14.321 -20.851 1.00 90.81 231 ASP A N 1
ATOM 1840 C CA . ASP A 1 231 ? 32.032 -14.788 -19.499 1.00 90.81 231 ASP A CA 1
ATOM 1841 C C . ASP A 1 231 ? 31.393 -16.153 -19.217 1.00 90.81 231 ASP A C 1
ATOM 1843 O O . ASP A 1 231 ? 32.050 -17.062 -18.714 1.00 90.81 231 ASP A O 1
ATOM 1847 N N . LEU A 1 232 ? 30.127 -16.336 -19.607 1.00 90.31 232 LEU A N 1
ATOM 1848 C CA . LEU A 1 232 ? 29.440 -17.618 -19.476 1.00 90.31 232 LEU A CA 1
ATOM 1849 C C . LEU A 1 232 ? 30.134 -18.713 -20.296 1.00 90.31 232 LEU A C 1
ATOM 1851 O O . LEU A 1 232 ? 30.358 -19.808 -19.786 1.00 90.31 232 LEU A O 1
ATOM 1855 N N . HIS A 1 233 ? 30.517 -18.421 -21.543 1.00 91.62 233 HIS A N 1
ATOM 1856 C CA . HIS A 1 233 ? 31.291 -19.357 -22.359 1.00 91.62 233 HIS A CA 1
ATOM 1857 C C . HIS A 1 233 ? 32.647 -19.682 -21.730 1.00 91.62 233 HIS A C 1
ATOM 1859 O O . HIS A 1 233 ? 33.046 -20.844 -21.740 1.00 91.62 233 HIS A O 1
ATOM 1865 N N . ALA A 1 234 ? 33.337 -18.696 -21.156 1.00 90.19 234 ALA A N 1
ATOM 1866 C CA . ALA A 1 234 ? 34.593 -18.919 -20.454 1.00 90.19 234 ALA A CA 1
ATOM 1867 C C . ALA A 1 234 ? 34.394 -19.836 -19.241 1.00 90.19 234 ALA A C 1
ATOM 1869 O O . ALA A 1 234 ? 35.143 -20.790 -19.093 1.00 90.19 234 ALA A O 1
ATOM 1870 N N . ILE A 1 235 ? 33.357 -19.630 -18.425 1.00 88.81 235 ILE A N 1
ATOM 1871 C CA . ILE A 1 235 ? 33.055 -20.490 -17.268 1.00 88.81 235 ILE A CA 1
ATOM 1872 C C . ILE A 1 235 ? 32.710 -21.914 -17.706 1.00 88.81 235 ILE A C 1
ATOM 1874 O O . ILE A 1 235 ? 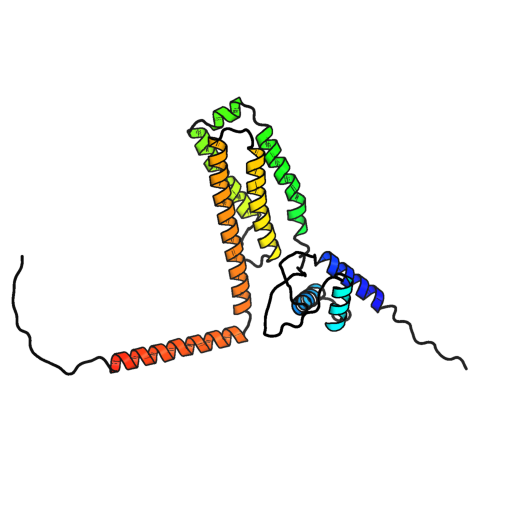33.215 -22.869 -17.124 1.00 88.81 235 ILE A O 1
ATOM 1878 N N . VAL A 1 236 ? 31.869 -22.075 -18.729 1.00 88.88 236 VAL A N 1
ATOM 1879 C CA . VAL A 1 236 ? 31.473 -23.401 -19.226 1.00 88.88 236 VAL A CA 1
ATOM 1880 C C . VAL A 1 236 ? 32.677 -24.138 -19.806 1.00 88.88 236 VAL A C 1
ATOM 1882 O O . VAL A 1 236 ? 32.882 -25.305 -19.489 1.00 88.88 236 VAL A O 1
ATOM 1885 N N . ASN A 1 237 ? 33.510 -23.463 -20.598 1.00 83.50 237 ASN A N 1
ATOM 1886 C CA . ASN A 1 237 ? 34.667 -24.085 -21.235 1.00 83.50 237 ASN A CA 1
ATOM 1887 C C . ASN A 1 237 ? 35.817 -24.324 -20.243 1.00 83.50 237 ASN A C 1
ATOM 1889 O O . ASN A 1 237 ? 36.446 -25.376 -20.287 1.00 83.50 237 ASN A O 1
ATOM 1893 N N . GLN A 1 238 ? 36.074 -23.396 -19.318 1.00 73.06 238 GLN A N 1
ATOM 1894 C CA . GLN A 1 238 ? 37.095 -23.537 -18.275 1.00 73.06 238 GLN A CA 1
ATOM 1895 C C . GLN A 1 238 ? 36.674 -24.571 -17.222 1.00 73.06 238 GLN A C 1
ATOM 1897 O O . GLN A 1 238 ? 37.473 -25.421 -16.847 1.00 73.06 238 GLN A O 1
ATOM 1902 N N . GLY A 1 239 ? 35.405 -24.563 -16.806 1.00 63.38 239 GLY A N 1
ATOM 1903 C CA . GLY A 1 239 ? 34.833 -25.556 -15.898 1.00 63.38 239 GLY A CA 1
ATOM 1904 C C . GLY A 1 239 ? 34.766 -26.952 -16.518 1.00 63.38 239 GLY A C 1
ATOM 1905 O O . GLY A 1 239 ? 35.091 -27.926 -15.848 1.00 63.38 239 GLY A O 1
ATOM 1906 N N . ALA A 1 240 ? 34.435 -27.072 -17.808 1.00 59.03 240 ALA A N 1
ATOM 1907 C CA . ALA A 1 240 ? 34.515 -28.345 -18.528 1.00 59.03 240 ALA A CA 1
ATOM 1908 C C . ALA A 1 240 ? 35.964 -28.849 -18.656 1.00 59.03 240 ALA A C 1
ATOM 1910 O O . ALA A 1 240 ? 36.209 -30.046 -18.508 1.00 59.03 240 ALA A O 1
ATOM 1911 N N . LEU A 1 241 ? 36.931 -27.950 -18.875 1.00 58.56 241 LEU A N 1
ATOM 1912 C CA . LEU A 1 241 ? 38.356 -28.292 -18.908 1.00 58.56 241 LEU A CA 1
ATOM 1913 C C . LEU A 1 241 ? 38.893 -28.712 -17.536 1.00 58.56 241 LEU A C 1
ATOM 1915 O O . LEU A 1 241 ? 39.703 -29.632 -17.475 1.00 58.56 241 LEU A O 1
ATOM 1919 N N . ASP A 1 242 ? 38.437 -28.102 -16.443 1.00 55.62 242 ASP A N 1
ATOM 1920 C CA . ASP A 1 242 ? 38.839 -28.492 -15.088 1.00 55.62 242 ASP A CA 1
ATOM 1921 C C . ASP A 1 242 ? 38.153 -29.788 -14.628 1.00 55.62 242 ASP A C 1
ATOM 1923 O O . ASP A 1 242 ? 38.788 -30.596 -13.955 1.00 55.62 242 ASP A O 1
ATOM 1927 N N . ILE A 1 243 ? 36.911 -30.061 -15.051 1.00 57.56 243 ILE A N 1
ATOM 1928 C CA . ILE A 1 243 ? 36.260 -31.370 -14.852 1.00 57.56 243 ILE A CA 1
ATOM 1929 C C . ILE A 1 243 ? 36.988 -32.453 -15.657 1.00 57.56 243 ILE A C 1
ATOM 1931 O O . ILE A 1 243 ? 37.268 -33.522 -15.123 1.00 57.56 243 ILE A O 1
ATOM 1935 N N . SER A 1 244 ? 37.356 -32.171 -16.911 1.00 55.56 244 SER A N 1
ATOM 1936 C CA . SER A 1 244 ? 38.117 -33.097 -17.755 1.00 55.56 244 SER A CA 1
ATOM 1937 C C . SER A 1 244 ? 39.527 -33.353 -17.210 1.00 55.56 244 SER A C 1
ATOM 1939 O O . SER A 1 244 ? 39.943 -34.505 -17.139 1.00 55.56 244 SER A O 1
ATOM 1941 N N . LYS A 1 245 ? 40.243 -32.322 -16.739 1.00 54.28 245 LYS A N 1
ATOM 1942 C CA . LYS A 1 245 ? 41.559 -32.477 -16.095 1.00 54.28 245 LYS A CA 1
ATOM 1943 C C . LYS A 1 245 ? 41.478 -33.214 -14.763 1.00 54.28 245 LYS A C 1
ATOM 1945 O O . LYS A 1 245 ? 42.360 -34.013 -14.467 1.00 54.28 245 LYS A O 1
ATOM 1950 N N . LYS A 1 246 ? 40.437 -32.964 -13.965 1.00 53.38 246 LYS A N 1
ATOM 1951 C CA . LYS A 1 246 ? 40.238 -33.638 -12.678 1.00 53.38 246 LYS A CA 1
ATOM 1952 C C . LYS A 1 246 ? 39.840 -35.102 -12.866 1.00 53.38 246 LYS A C 1
ATOM 1954 O O . LYS A 1 246 ? 40.374 -35.932 -12.149 1.00 53.38 246 LYS A O 1
ATOM 1959 N N . ALA A 1 247 ? 39.016 -35.418 -13.868 1.00 51.28 247 ALA A N 1
ATOM 1960 C CA . ALA A 1 247 ? 38.689 -36.793 -14.253 1.00 51.28 247 ALA A CA 1
ATOM 1961 C C . ALA A 1 247 ? 39.889 -37.548 -14.857 1.00 51.28 247 ALA A C 1
ATOM 1963 O O . ALA A 1 247 ? 40.009 -38.748 -14.657 1.00 51.28 247 ALA A O 1
ATOM 1964 N N . LEU A 1 248 ? 40.809 -36.860 -15.548 1.00 49.81 248 LEU A N 1
ATOM 1965 C CA . LEU A 1 248 ? 42.040 -37.475 -16.064 1.00 49.81 248 LEU A CA 1
ATOM 1966 C C . LEU A 1 248 ? 43.111 -37.690 -14.974 1.00 49.81 248 LEU A C 1
ATOM 1968 O O . LEU A 1 248 ? 44.000 -38.517 -15.143 1.00 49.81 248 LEU A O 1
ATOM 1972 N N . ALA A 1 249 ? 43.049 -36.936 -13.872 1.00 52.50 249 ALA A N 1
ATOM 1973 C CA . ALA A 1 249 ? 43.963 -37.062 -12.734 1.00 52.50 249 ALA A CA 1
ATOM 1974 C C . ALA A 1 249 ? 43.470 -38.046 -11.655 1.00 52.50 249 ALA A C 1
ATOM 1976 O O . ALA A 1 249 ? 44.216 -38.348 -10.725 1.00 52.50 249 ALA A O 1
ATOM 1977 N N . SER A 1 250 ? 42.229 -38.526 -11.758 1.00 54.41 250 SER A N 1
ATOM 1978 C CA . SER A 1 250 ? 41.620 -39.463 -10.816 1.00 54.41 250 SER A CA 1
ATOM 1979 C C . SER A 1 250 ? 41.136 -40.720 -11.536 1.00 54.41 250 SER A C 1
ATOM 1981 O O . SER A 1 250 ? 39.942 -40.841 -11.788 1.00 54.41 250 SER A O 1
ATOM 1983 N N . ASP A 1 251 ? 42.056 -41.623 -11.888 1.00 45.25 251 ASP A N 1
ATOM 1984 C CA . ASP A 1 251 ? 41.816 -43.074 -11.828 1.00 45.25 251 ASP A CA 1
ATOM 1985 C C . ASP A 1 251 ? 43.124 -43.882 -12.015 1.00 45.25 251 ASP A C 1
ATOM 1987 O O . ASP A 1 251 ? 44.120 -43.335 -12.493 1.00 45.25 251 ASP A O 1
ATOM 1991 N N . PRO A 1 252 ? 43.204 -45.135 -11.525 1.00 48.72 252 PRO A N 1
ATOM 1992 C CA . PRO A 1 252 ? 43.974 -45.439 -10.320 1.00 48.72 252 PRO A CA 1
ATOM 1993 C C . PRO A 1 252 ? 45.025 -46.539 -10.553 1.00 48.72 252 PRO A C 1
ATOM 1995 O O . PRO A 1 252 ? 44.743 -47.584 -11.133 1.00 48.72 252 PRO A O 1
ATOM 1998 N N . SER A 1 253 ? 46.242 -46.356 -10.036 1.00 43.50 253 SER A N 1
ATOM 1999 C CA . SER A 1 253 ? 47.236 -47.431 -9.943 1.00 43.50 253 SER A CA 1
ATOM 2000 C C . SER A 1 253 ? 47.487 -47.767 -8.481 1.00 43.50 253 SER A C 1
ATOM 2002 O O . SER A 1 253 ? 48.437 -47.272 -7.891 1.00 43.50 253 SER A O 1
ATOM 2004 N N . HIS A 1 254 ? 46.610 -48.572 -7.894 1.00 41.78 254 HIS A N 1
ATOM 2005 C CA . HIS A 1 254 ? 47.001 -49.575 -6.906 1.00 41.78 254 HIS A CA 1
ATOM 2006 C C . HIS A 1 254 ? 45.847 -50.570 -6.784 1.00 41.78 254 HIS A C 1
ATOM 2008 O O . HIS A 1 254 ? 44.843 -50.325 -6.123 1.00 41.78 254 HIS A O 1
ATOM 2014 N N . ALA A 1 255 ? 45.990 -51.669 -7.520 1.00 47.25 255 ALA A N 1
ATOM 2015 C CA . ALA A 1 255 ? 45.278 -52.902 -7.262 1.00 47.25 255 ALA A CA 1
ATOM 2016 C C . ALA A 1 255 ? 45.908 -53.559 -6.030 1.00 47.25 255 ALA A C 1
ATOM 2018 O O . ALA A 1 255 ? 47.113 -53.776 -6.064 1.00 47.25 255 ALA A O 1
ATOM 2019 N N . GLU A 1 256 ? 45.115 -53.883 -5.008 1.00 37.19 256 GLU A N 1
ATOM 2020 C CA . GLU A 1 256 ? 45.297 -55.068 -4.159 1.00 37.19 256 GLU A CA 1
ATOM 2021 C C . GLU A 1 256 ? 43.915 -55.571 -3.694 1.00 37.19 256 GLU A C 1
ATOM 2023 O O . GLU A 1 256 ? 42.932 -54.832 -3.669 1.00 37.19 256 GLU A O 1
ATOM 2028 N N . GLU A 1 257 ? 43.873 -56.879 -3.472 1.00 38.00 257 GLU A N 1
ATOM 2029 C CA . GLU A 1 257 ? 42.778 -57.851 -3.557 1.00 38.00 257 GLU A CA 1
ATOM 2030 C C . GLU A 1 257 ? 41.684 -57.814 -2.466 1.00 38.00 257 GLU A C 1
ATOM 2032 O O . GLU A 1 257 ? 41.807 -57.108 -1.465 1.00 38.00 257 GLU A O 1
ATOM 2037 N N . PRO A 1 258 ? 40.590 -58.594 -2.646 1.00 44.97 258 PRO A N 1
ATOM 2038 C CA . PRO A 1 258 ? 39.477 -58.648 -1.711 1.00 44.97 258 PRO A CA 1
ATOM 2039 C C . PRO A 1 258 ? 39.697 -59.720 -0.634 1.00 44.97 258 PRO A C 1
ATOM 2041 O O . PRO A 1 258 ? 39.832 -60.900 -0.949 1.00 44.97 258 PRO A O 1
ATOM 2044 N N . GLU A 1 259 ? 39.597 -59.340 0.639 1.00 37.03 259 GLU A N 1
ATOM 2045 C CA . GLU A 1 259 ? 39.311 -60.291 1.716 1.00 37.03 259 GLU A CA 1
ATOM 2046 C C . GLU A 1 259 ? 37.910 -60.056 2.282 1.00 37.03 259 GLU A C 1
ATOM 2048 O O . GLU A 1 259 ? 37.537 -58.984 2.761 1.00 37.03 259 GLU A O 1
ATOM 2053 N N . SER A 1 260 ? 37.120 -61.119 2.172 1.00 37.06 260 SER A N 1
ATOM 2054 C CA . SER A 1 260 ? 35.858 -61.357 2.851 1.00 37.06 260 SER A CA 1
ATOM 2055 C C . SER A 1 260 ? 35.987 -61.185 4.361 1.00 37.06 260 SER A C 1
ATOM 2057 O O . SER A 1 260 ? 36.952 -61.687 4.916 1.00 37.06 260 SER A O 1
ATOM 2059 N N . HIS A 1 261 ? 34.963 -60.659 5.035 1.00 36.50 261 HIS A N 1
ATOM 2060 C CA . HIS A 1 261 ? 34.344 -61.370 6.159 1.00 36.50 261 HIS A CA 1
ATOM 2061 C C . HIS A 1 261 ? 32.965 -60.787 6.518 1.00 36.50 261 HIS A C 1
ATOM 2063 O O . HIS A 1 261 ? 32.764 -59.591 6.705 1.00 36.50 261 HIS A O 1
ATOM 2069 N N . THR A 1 262 ? 32.022 -61.717 6.565 1.00 41.88 262 THR A N 1
ATOM 2070 C CA . THR A 1 262 ? 30.666 -61.740 7.116 1.00 41.88 262 THR A CA 1
ATOM 2071 C C . THR A 1 262 ? 30.573 -61.160 8.535 1.00 41.88 262 THR A C 1
ATOM 2073 O O . THR A 1 262 ? 31.410 -61.510 9.356 1.00 41.88 262 THR A O 1
ATOM 2076 N N . GLU A 1 263 ? 29.532 -60.376 8.858 1.00 36.69 263 GLU A N 1
ATOM 2077 C CA . GLU A 1 263 ? 28.505 -60.731 9.869 1.00 36.69 263 GLU A CA 1
ATOM 2078 C C . GLU A 1 263 ? 27.496 -59.606 10.170 1.00 36.69 263 GLU A C 1
ATOM 2080 O O . GLU A 1 263 ? 27.831 -58.444 10.384 1.00 36.69 263 GLU A O 1
ATOM 2085 N N . MET A 1 264 ? 26.225 -60.021 10.209 1.00 40.50 264 MET A N 1
ATOM 2086 C CA . MET A 1 264 ? 25.092 -59.346 10.839 1.00 40.50 264 MET A CA 1
ATOM 2087 C C . MET A 1 264 ? 25.248 -59.348 12.364 1.00 40.50 264 MET A C 1
ATOM 2089 O O . MET A 1 264 ? 25.414 -60.424 12.937 1.00 40.50 264 MET A O 1
ATOM 2093 N N . LYS A 1 265 ? 24.989 -58.208 13.014 1.00 36.12 265 LYS A N 1
ATOM 2094 C CA . LYS A 1 265 ? 23.929 -58.087 14.029 1.00 36.12 265 LYS A CA 1
ATOM 2095 C C . LYS A 1 265 ? 23.571 -56.630 14.297 1.00 36.12 265 LYS A C 1
ATOM 2097 O O . LYS A 1 265 ? 24.506 -55.815 14.422 1.00 36.12 265 LYS A O 1
#

InterPro domains:
  IPR003150 DNA-binding RFX-type winged-helix domain [PF02257] (19-83)
  IPR003150 DNA-binding RFX-type winged-helix domain [PS51526] (19-92)
  IPR036388 Winged helix-like DNA-binding domain superfamily [G3DSA:1.10.10.10] (19-86)
  IPR036390 Winged helix DNA-binding domain superfamily [SSF46785] (20-83)
  IPR039779 RFX-like DNA-binding protein [PTHR12619] (102-262)
  IPR057321 RFX1-4/6/8-like, BCD domain [PF25340] (104-250)

Secondary structure (DSSP, 8-state):
--PPPPPP--HHHHHHHHHHHHHHHHEE--TT----HHHHHHHHHHHTTT-GGGPPPHHHHHHHHHHH-TT-------S----------EE--TTSHHHHHHHHHHHHHHHHHHHT--HHHHHHTTSHHHHHHHHHHHHHHHHHHHHHHTTTTTSS--HHHHHHHHHHHHHHHHHHHHHTTTS-HHHHHHHHHHHHHHHHHHHHHHHHHHHHHHHHHHHH-HHHHHHHHHHHHHHHHHHHHHHHHHHHH----------------

Organism: Marmota monax (NCBI:txid9995)

Radius of gyration: 31.25 Å; chains: 1; bounding box: 70×117×67 Å

Sequence (265 aa):
MAEGVPPSPAGSRGLHSGIIQWLVDNFCICEGYSVPCCLMYEIYVETCGQNSQNQVNPAMFGKLVRLVFPDLGTRRLGTRGSASEDAVAFEKSTDSSSIIQEEETVEDLLTSFWRSLQQDVVMLMLLPDVHQLLKCYDVQLYKGIEDVLLHDFLEDVSIQYLKSVRIFSKKFKLWLLNALEGFPTLLQISKLKEVTVFVKRLRRKTYLSNMAKTMRMVLKNNRRVSILKSDLHAIVNQGALDISKKALASDPSHAEEPESHTEMK

Foldseek 3Di:
DDDDDDDDCPPLVVLLVVLLVQQVQFKDKDWPDDDDLVVVLVVVCVVVVPDPVRDDDSVVSVVSNCVNPVQADDDDDDDDDDDDDDDDIGTDDPVPVVLVVCLVVVLVVLLCVLVVDDPVNLVVCPPPVNVVVVLVVLLVVLVVVLCVLCVPLQPPDPLVSLVSLLVSLVSSLVSNLVSCVPGDPVSSVSNNVSSVVSSVVSNVSSVVSVVSVVVVVQVVDPVSVVVVVVVVVCCVVVVVVVVVVVVVVDDDPDDDDDDDDDDDD

pLDDT: mean 70.93, std 19.77, range [28.3, 95.94]